Protein AF-A0A813IHU1-F1 (afdb_monomer_lite)

Foldseek 3Di:
DDWDDDDDPPAFIKAQWDFAPALTATQGFPDIHGQDDDPVVSVVVVQVSLLVSLLVLLLVLLVVCVVDCLQQDLLRVLVSLLPRRALLSNLLSLLASLLVLQQVLLVDPDLCSLVVSLVRLVNSLVSLVVVLVDDDDRSSNLSSQQSNLSSVVSSVLSVVCVVVSPRHCLDLSNLLAWGWHQDVVVSFIWIHHNPQIATQRSARNGSHHADRADPVLSVVLSQCSVCVSVVHDDDDDDDPPPCNQVSQCNSCSVSNFDEDEDDPDPPQDPVNVVVVVVVCVVVVGHYD

Secondary structure (DSSP, 8-state):
-EEEPPSSTTPPPEEEEEE-SSS--EEEEEEEEE--SSHHHHHHHHHHHHHHHHHHHHHHHHHHHHHSGGGT-HHHHHHHHHH-S-HHHHHHHHHHHHHHHHHHHTTSS-TTHHHHHHHHHHHHHHHHHHHHTS---HHHHHHHHHHHHHHHHHHHHHHHHHHTT---TTSHHHHTS-EEEEETTTTEEEEEETTEEEE-------SPPPP---HHHHHHHHHHHHHHHTT--------TTSSHHHHHHHHHHHTT--B------TT--HHHHHHHHHHHHHHT-B--

Sequence (288 aa):
YDLSFPDGPDKRPTATGMHACIGKEFVPFPQPLHLIGKVEMYLERCIEAFRDALRHFARQDLKDYAETECQNDGAARGQWLLNVKAAQGALLVQLITWVQLVENSFQDEDELSVEKAWKKQQDLLLELIRLTQTDLAKPARQKVMCAITLDAHNRDVQERLVKENVQHPDAFQWQSMLKSYWKEDQGDAQMQICDARIWYAYEYLGNGPRLVVTPLTDRIYVTATQALHLSMGCAPAGPAGTGKTESTKDLANALARACYVINAAPEMDYLTLGNIFKGLAASGSLAP

pLDDT: mean 92.76, std 6.42, range [48.94, 98.31]

Structure (mmCIF, N/CA/C/O backbone):
data_AF-A0A813IHU1-F1
#
_entry.id   AF-A0A813IHU1-F1
#
loop_
_atom_site.group_PDB
_atom_site.id
_atom_site.type_symbol
_atom_site.label_atom_id
_atom_site.label_alt_id
_atom_site.label_comp_id
_atom_site.label_asym_id
_atom_site.label_entity_id
_atom_site.label_seq_id
_atom_site.pdbx_PDB_ins_code
_atom_site.Cartn_x
_atom_site.Cartn_y
_atom_site.Cartn_z
_atom_site.occupancy
_atom_site.B_iso_or_equiv
_atom_site.auth_seq_id
_atom_site.auth_comp_id
_atom_site.auth_asym_id
_atom_site.auth_atom_id
_atom_site.pdbx_PDB_model_num
ATOM 1 N N . TYR A 1 1 ? 18.586 -5.741 -11.043 1.00 64.75 1 TYR A N 1
ATOM 2 C CA . TYR A 1 1 ? 18.712 -7.199 -10.880 1.00 64.75 1 TYR A CA 1
ATOM 3 C C . TYR A 1 1 ? 20.089 -7.486 -10.326 1.00 64.75 1 TYR A C 1
ATOM 5 O O . TYR A 1 1 ? 21.008 -6.758 -10.691 1.00 64.75 1 TYR A O 1
ATOM 13 N N . ASP A 1 2 ? 20.217 -8.481 -9.456 1.00 79.50 2 ASP A N 1
ATOM 14 C CA . ASP A 1 2 ? 21.513 -9.092 -9.150 1.00 79.50 2 ASP A CA 1
ATOM 15 C C . ASP A 1 2 ? 21.784 -10.201 -10.173 1.00 79.50 2 ASP A C 1
ATOM 17 O O . ASP A 1 2 ? 20.853 -10.912 -10.569 1.00 79.50 2 ASP A O 1
ATOM 21 N N . LEU A 1 3 ? 23.019 -10.288 -10.664 1.00 79.75 3 LEU A N 1
ATOM 22 C CA . LEU A 1 3 ? 23.396 -11.193 -11.749 1.00 79.75 3 LEU A CA 1
ATOM 23 C C . LEU A 1 3 ? 24.480 -12.154 -11.273 1.00 79.75 3 LEU A C 1
ATOM 25 O O . LEU A 1 3 ? 25.580 -11.742 -10.915 1.00 79.75 3 LEU A O 1
ATOM 29 N N . SER A 1 4 ? 24.189 -13.447 -11.362 1.00 77.38 4 SER A N 1
ATOM 30 C CA . SER A 1 4 ? 25.185 -14.502 -11.232 1.00 77.38 4 SER A CA 1
ATOM 31 C C . SER A 1 4 ? 25.747 -14.843 -12.611 1.00 77.38 4 SER A C 1
ATOM 33 O O . SER A 1 4 ? 24.998 -15.171 -13.540 1.00 77.38 4 SER A O 1
ATOM 35 N N . PHE A 1 5 ? 27.069 -14.747 -12.750 1.00 76.88 5 PHE A N 1
ATOM 36 C CA . PHE A 1 5 ? 27.785 -15.110 -13.967 1.00 76.88 5 PHE A CA 1
ATOM 37 C C . PHE A 1 5 ? 28.308 -16.543 -13.834 1.00 76.88 5 PHE A C 1
ATOM 39 O O . PHE A 1 5 ? 29.121 -16.807 -12.951 1.00 76.88 5 PHE A O 1
ATOM 46 N N . PRO A 1 6 ? 27.842 -17.485 -14.665 1.00 74.56 6 PRO A N 1
ATOM 47 C CA . PRO A 1 6 ? 28.394 -18.834 -14.680 1.00 74.56 6 PRO A CA 1
ATOM 48 C C . PRO A 1 6 ? 29.813 -18.857 -15.271 1.00 74.56 6 PRO A C 1
ATOM 50 O O . PRO A 1 6 ? 30.103 -18.138 -16.226 1.00 74.56 6 PRO A O 1
ATOM 53 N N . ASP A 1 7 ? 30.671 -19.747 -14.764 1.00 62.28 7 ASP A N 1
ATOM 54 C CA . ASP A 1 7 ? 32.032 -19.924 -15.282 1.00 62.28 7 ASP A CA 1
ATOM 55 C C . ASP A 1 7 ? 32.035 -20.527 -16.698 1.00 62.28 7 ASP A C 1
ATOM 57 O O . ASP A 1 7 ? 31.451 -21.594 -16.947 1.00 62.28 7 ASP A O 1
ATOM 61 N N . GLY A 1 8 ? 32.738 -19.867 -17.622 1.00 65.56 8 GLY A N 1
ATOM 62 C CA . GLY A 1 8 ? 33.038 -20.355 -18.971 1.00 65.56 8 GLY A CA 1
ATOM 63 C C . GLY A 1 8 ? 32.735 -19.341 -20.086 1.00 65.56 8 GLY A C 1
ATOM 64 O O . GLY A 1 8 ? 31.861 -18.489 -19.922 1.00 65.56 8 GLY A O 1
ATOM 65 N N . PRO A 1 9 ? 33.437 -19.424 -21.232 1.00 48.94 9 PRO A N 1
ATOM 66 C CA . PRO A 1 9 ? 33.139 -18.588 -22.393 1.00 48.94 9 PRO A CA 1
ATOM 67 C C . PRO A 1 9 ? 31.714 -18.869 -22.911 1.00 48.94 9 PRO A C 1
ATOM 69 O O . PRO A 1 9 ? 31.235 -20.000 -22.842 1.00 48.94 9 PRO A O 1
ATOM 72 N N . ASP A 1 10 ? 31.030 -17.826 -23.389 1.00 65.75 10 ASP A N 1
ATOM 73 C CA . ASP A 1 10 ? 29.683 -17.844 -23.995 1.00 65.75 10 ASP A CA 1
ATOM 74 C C . ASP A 1 10 ? 28.484 -18.196 -23.094 1.00 65.75 10 ASP A C 1
ATOM 76 O O . ASP A 1 10 ? 27.351 -18.307 -23.578 1.00 65.75 10 ASP A O 1
ATOM 80 N N . LYS A 1 11 ? 28.665 -18.305 -21.773 1.00 77.25 11 LYS A N 1
ATOM 81 C CA . LYS A 1 11 ? 27.531 -18.515 -20.865 1.00 77.25 11 LYS A CA 1
ATOM 82 C C . LYS A 1 11 ? 26.891 -17.194 -20.445 1.00 77.25 11 LYS A C 1
ATOM 84 O O . LYS A 1 11 ? 27.542 -16.278 -19.950 1.00 77.25 11 LYS A O 1
ATOM 89 N N . ARG A 1 12 ? 25.574 -17.103 -20.632 1.00 82.62 12 ARG A N 1
ATOM 90 C CA . ARG A 1 12 ? 24.795 -15.918 -20.260 1.00 82.62 12 ARG A CA 1
ATOM 91 C C . ARG A 1 12 ? 24.507 -15.870 -18.754 1.00 82.62 12 ARG A C 1
ATOM 93 O O . ARG A 1 12 ? 24.337 -16.926 -18.142 1.00 82.62 12 ARG A O 1
ATOM 100 N N . PRO A 1 13 ? 24.417 -14.665 -18.163 1.00 87.69 13 PRO A N 1
ATOM 101 C CA . PRO A 1 13 ? 24.127 -14.506 -16.744 1.00 87.69 13 PRO A CA 1
ATOM 102 C C . PRO A 1 13 ? 22.716 -14.975 -16.375 1.00 87.69 13 PRO A C 1
ATOM 104 O O . PRO A 1 13 ? 21.801 -15.026 -17.204 1.00 87.69 13 PRO A O 1
ATOM 107 N N . THR A 1 14 ? 22.550 -15.284 -15.093 1.00 90.00 14 THR A N 1
ATOM 108 C CA . THR A 1 14 ? 21.265 -15.620 -14.474 1.00 90.00 14 THR A CA 1
ATOM 109 C C . THR A 1 14 ? 20.913 -14.538 -13.463 1.00 90.00 14 THR A C 1
ATOM 111 O O . THR A 1 14 ? 21.743 -14.180 -12.630 1.00 90.00 14 THR A O 1
ATOM 114 N N . ALA A 1 15 ? 19.696 -14.008 -13.531 1.00 91.62 15 ALA A N 1
ATOM 115 C CA . ALA A 1 15 ? 19.196 -13.065 -12.544 1.00 91.62 15 ALA A CA 1
ATOM 116 C C . ALA A 1 15 ? 18.698 -13.818 -11.303 1.00 91.62 15 ALA A C 1
ATOM 118 O O . ALA A 1 1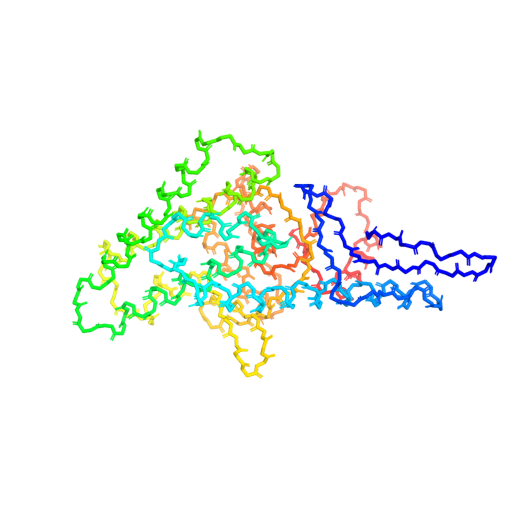5 ? 17.885 -14.735 -11.408 1.00 91.62 15 ALA A O 1
ATOM 119 N N . THR A 1 16 ? 19.196 -13.438 -10.130 1.00 93.38 16 THR A N 1
ATOM 120 C CA . THR A 1 16 ? 18.923 -14.102 -8.838 1.00 93.38 16 THR A CA 1
ATOM 121 C C . THR A 1 16 ? 17.978 -13.300 -7.950 1.00 93.38 16 THR A C 1
ATOM 123 O O . THR A 1 16 ? 17.475 -13.810 -6.951 1.00 93.38 16 THR A O 1
ATOM 126 N N . GLY A 1 17 ? 17.725 -12.044 -8.305 1.00 94.00 17 GLY A N 1
ATOM 127 C CA . GLY A 1 17 ? 16.864 -11.149 -7.553 1.00 94.00 17 GLY A CA 1
ATOM 128 C C . GLY A 1 17 ? 16.893 -9.727 -8.090 1.00 94.00 17 GLY A C 1
ATOM 129 O O . GLY A 1 17 ? 17.480 -9.425 -9.137 1.00 94.00 17 GLY A O 1
ATOM 130 N N . MET A 1 18 ? 16.275 -8.827 -7.339 1.00 93.56 18 MET A N 1
ATOM 131 C CA . MET A 1 18 ? 16.105 -7.426 -7.687 1.00 93.56 18 MET A CA 1
ATOM 132 C C . MET A 1 18 ? 16.587 -6.500 -6.586 1.00 93.56 18 MET A C 1
ATOM 134 O O . MET A 1 18 ? 16.379 -6.749 -5.405 1.00 93.56 18 MET A O 1
ATOM 138 N N . HIS A 1 19 ? 17.223 -5.408 -7.002 1.00 91.31 19 HIS A N 1
ATOM 139 C CA . HIS A 1 19 ? 17.644 -4.331 -6.120 1.00 91.31 19 HIS A CA 1
ATOM 140 C C . HIS A 1 19 ? 16.718 -3.145 -6.321 1.00 91.31 19 HIS A C 1
ATOM 142 O O . HIS A 1 19 ? 16.495 -2.726 -7.459 1.00 91.31 19 HIS A O 1
ATOM 148 N N . ALA A 1 20 ? 16.221 -2.589 -5.223 1.00 88.50 20 ALA A N 1
ATOM 149 C CA . ALA A 1 20 ? 15.495 -1.337 -5.271 1.00 88.50 20 ALA A CA 1
ATOM 150 C C . ALA A 1 20 ? 16.444 -0.171 -5.552 1.00 88.50 20 ALA A C 1
ATOM 152 O O . ALA A 1 20 ? 17.483 -0.025 -4.905 1.00 88.50 20 ALA A O 1
ATOM 153 N N . CYS A 1 21 ? 16.024 0.729 -6.439 1.00 84.31 21 CYS A N 1
ATOM 154 C CA . CYS A 1 21 ? 16.687 2.020 -6.627 1.00 84.31 21 CYS A CA 1
ATOM 155 C C . CYS A 1 21 ? 16.492 2.954 -5.418 1.00 84.31 21 CYS A C 1
ATOM 157 O O . CYS A 1 21 ? 17.267 3.887 -5.222 1.00 84.31 21 CYS A O 1
ATOM 159 N N . ILE A 1 22 ? 15.461 2.707 -4.602 1.00 85.44 22 ILE A N 1
ATOM 160 C CA . ILE A 1 22 ? 15.077 3.525 -3.450 1.00 85.44 22 ILE A CA 1
ATOM 161 C C . ILE A 1 22 ? 15.048 2.648 -2.193 1.00 85.44 22 ILE A C 1
ATOM 163 O O . ILE A 1 22 ? 14.523 1.539 -2.205 1.00 85.44 22 ILE A O 1
ATOM 167 N N . GLY A 1 23 ? 15.613 3.144 -1.089 1.00 81.38 23 GLY A N 1
ATOM 168 C CA . GLY A 1 23 ? 15.506 2.479 0.214 1.00 81.38 23 GLY A CA 1
ATOM 169 C C . GLY A 1 23 ? 16.471 1.323 0.474 1.00 81.38 23 GLY A C 1
ATOM 170 O O . GLY A 1 23 ? 16.382 0.723 1.539 1.00 81.38 23 GLY A O 1
ATOM 171 N N . LYS A 1 24 ? 17.403 1.043 -0.455 1.00 86.69 24 LYS A N 1
ATOM 172 C CA . LYS A 1 24 ? 18.417 -0.030 -0.376 1.00 86.69 24 LYS A CA 1
ATOM 173 C C . LYS A 1 24 ? 17.824 -1.355 0.115 1.00 86.69 24 LYS A C 1
ATOM 175 O O . LYS A 1 24 ? 18.040 -1.766 1.251 1.00 86.69 24 LYS A O 1
ATOM 180 N N . GLU A 1 25 ? 17.106 -2.020 -0.774 1.00 92.44 25 GLU A N 1
ATOM 181 C CA . GLU A 1 25 ? 16.482 -3.314 -0.518 1.00 92.44 25 GLU A CA 1
ATOM 182 C C . GLU A 1 25 ? 16.864 -4.301 -1.624 1.00 92.44 25 GLU A C 1
ATOM 184 O O . GLU A 1 25 ? 17.077 -3.905 -2.775 1.00 92.44 25 GLU A O 1
ATOM 189 N N . PHE A 1 26 ? 16.997 -5.573 -1.257 1.00 94.00 26 PHE A N 1
ATOM 190 C CA . PHE A 1 26 ? 17.197 -6.676 -2.185 1.00 94.00 26 PHE A CA 1
ATOM 191 C C . PHE A 1 26 ? 16.097 -7.710 -1.969 1.00 94.00 26 PHE A C 1
ATOM 193 O O . PHE A 1 26 ? 15.913 -8.184 -0.848 1.00 94.00 26 PHE A O 1
ATOM 200 N N . VAL A 1 27 ? 15.409 -8.078 -3.046 1.00 95.44 27 VAL A N 1
ATOM 201 C CA . VAL A 1 27 ? 14.385 -9.123 -3.044 1.00 95.44 27 VAL A CA 1
ATOM 202 C C . VAL A 1 27 ? 14.875 -10.265 -3.933 1.00 95.44 27 VAL A C 1
ATOM 204 O O . VAL A 1 27 ? 15.081 -10.045 -5.130 1.00 95.44 27 VAL A O 1
ATOM 207 N N . PRO A 1 28 ? 15.099 -11.472 -3.390 1.00 95.69 28 PRO A N 1
ATOM 208 C CA . PRO A 1 28 ? 15.524 -12.612 -4.194 1.00 95.69 28 PRO A CA 1
ATOM 209 C C . PRO A 1 28 ? 14.397 -13.065 -5.122 1.00 95.69 28 PRO A C 1
ATOM 211 O O . PRO A 1 28 ? 13.226 -12.836 -4.844 1.00 95.69 28 PRO A O 1
ATOM 214 N N . PHE A 1 29 ? 14.722 -13.749 -6.210 1.00 95.38 29 PHE A N 1
ATOM 215 C CA . PHE A 1 29 ? 13.710 -14.466 -6.976 1.00 95.38 29 PHE A CA 1
ATOM 216 C C . PHE A 1 29 ? 13.480 -15.854 -6.375 1.00 95.38 29 PHE A C 1
ATOM 218 O O . PHE A 1 29 ? 14.458 -16.523 -6.033 1.00 95.38 29 PHE A O 1
ATOM 225 N N . PRO A 1 30 ? 12.223 -16.331 -6.279 1.00 93.19 30 PRO A N 1
ATOM 226 C CA . PRO A 1 30 ? 11.941 -17.703 -5.855 1.00 93.19 30 PRO A CA 1
ATOM 227 C C . PRO A 1 30 ? 12.637 -18.745 -6.740 1.00 93.19 30 PRO A C 1
ATOM 229 O O . PRO A 1 30 ? 13.029 -19.807 -6.261 1.00 93.19 30 PRO A O 1
ATOM 232 N N . GLN A 1 31 ? 12.809 -18.428 -8.027 1.00 90.81 31 GLN A N 1
ATOM 233 C CA . GLN A 1 31 ? 13.579 -19.217 -8.982 1.00 90.81 31 GLN A CA 1
ATOM 234 C C . GLN A 1 31 ? 14.522 -18.303 -9.782 1.00 90.81 31 GLN A C 1
ATOM 236 O O . GLN A 1 31 ? 14.080 -17.253 -10.254 1.00 90.81 31 GLN A O 1
ATOM 241 N N . PRO A 1 32 ? 15.805 -18.672 -9.961 1.00 90.25 32 PRO A N 1
ATOM 242 C CA . PRO A 1 32 ? 16.725 -17.908 -10.797 1.00 90.25 32 PRO A CA 1
ATOM 243 C C . PRO A 1 32 ? 16.251 -17.833 -12.256 1.00 90.25 32 PRO A C 1
ATOM 245 O O . PRO A 1 32 ? 15.828 -18.834 -12.833 1.00 90.25 32 PRO A O 1
ATOM 248 N N . LEU A 1 33 ? 16.369 -16.658 -12.876 1.00 91.56 33 LEU A N 1
ATOM 249 C CA . LEU A 1 33 ? 15.929 -16.414 -14.248 1.00 91.56 33 LEU A CA 1
ATOM 250 C C . LEU A 1 33 ? 17.115 -16.386 -15.219 1.00 91.56 33 LEU A C 1
ATOM 252 O O . LEU A 1 33 ? 17.973 -15.506 -15.152 1.00 91.56 33 LEU A O 1
ATOM 256 N N . HIS A 1 34 ? 17.142 -17.307 -16.179 1.00 90.25 34 HIS A N 1
ATOM 257 C CA . HIS A 1 34 ? 18.178 -17.338 -17.213 1.00 90.25 34 HIS A CA 1
ATOM 258 C C . HIS A 1 34 ? 17.924 -16.312 -18.331 1.00 90.25 34 HIS A C 1
ATOM 260 O O . HIS A 1 34 ? 16.893 -16.344 -19.011 1.00 90.25 34 HIS A O 1
ATOM 266 N N . LEU A 1 35 ? 18.911 -15.450 -18.599 1.00 90.06 35 LEU A N 1
ATOM 267 C CA . LEU A 1 35 ? 18.801 -14.350 -19.567 1.00 90.06 35 LEU A CA 1
ATOM 268 C C . LEU A 1 35 ? 19.122 -14.794 -21.008 1.00 90.06 35 LEU A C 1
ATOM 270 O O . LEU A 1 35 ? 20.097 -14.372 -21.629 1.00 90.06 35 LEU A O 1
ATOM 274 N N . ILE A 1 36 ? 18.301 -15.693 -21.552 1.00 89.00 36 ILE A N 1
ATOM 275 C CA . ILE A 1 36 ? 18.514 -16.337 -22.864 1.00 89.00 36 ILE A CA 1
ATOM 276 C C . ILE A 1 36 ? 17.726 -15.621 -23.973 1.00 89.00 36 ILE A C 1
ATOM 278 O O . ILE A 1 36 ? 16.632 -15.134 -23.732 1.00 89.00 36 ILE A O 1
ATOM 282 N N . GLY A 1 37 ? 18.228 -15.600 -25.210 1.00 88.94 37 GLY A N 1
ATOM 283 C CA . GLY A 1 37 ? 17.477 -15.106 -26.373 1.00 88.94 37 GLY A CA 1
ATOM 284 C C . GLY A 1 37 ? 17.637 -13.607 -26.646 1.00 88.94 37 GLY A C 1
ATOM 285 O O . GLY A 1 37 ? 18.656 -13.006 -26.294 1.00 88.94 37 GLY A O 1
ATOM 286 N N . LYS A 1 38 ? 16.663 -13.014 -27.344 1.00 91.69 38 LYS A N 1
ATOM 287 C CA . LYS A 1 38 ? 16.669 -11.578 -27.667 1.00 91.69 38 LYS A CA 1
ATOM 288 C C . LYS A 1 38 ? 16.464 -10.727 -26.414 1.00 91.69 38 LYS A C 1
ATOM 290 O O . LYS A 1 38 ? 15.898 -11.205 -25.430 1.00 91.69 38 LYS A O 1
ATOM 295 N N . VAL A 1 39 ? 16.926 -9.481 -26.474 1.00 90.69 39 VAL A N 1
ATOM 296 C CA . VAL A 1 39 ? 16.932 -8.552 -25.337 1.00 90.69 39 VAL A CA 1
ATOM 297 C C . VAL A 1 39 ? 15.533 -8.330 -24.787 1.00 90.69 39 VAL A C 1
ATOM 299 O O . VAL A 1 39 ? 15.299 -8.484 -23.594 1.00 90.69 39 VAL A O 1
ATOM 302 N N . GLU A 1 40 ? 14.588 -8.073 -25.675 1.00 90.12 40 GLU A N 1
ATOM 303 C CA . GLU A 1 40 ? 13.193 -7.794 -25.363 1.00 90.12 40 GLU A CA 1
ATOM 304 C C . GLU A 1 40 ? 12.547 -8.971 -24.621 1.00 90.12 40 GLU A C 1
ATOM 306 O O . GLU A 1 40 ? 11.895 -8.777 -23.602 1.00 90.12 40 GLU A O 1
ATOM 311 N N . MET A 1 41 ? 12.833 -10.204 -25.054 1.00 91.50 41 MET A N 1
ATOM 312 C CA . MET A 1 41 ? 12.254 -11.414 -24.462 1.00 91.50 41 MET A CA 1
ATOM 313 C C . MET A 1 41 ? 12.774 -11.721 -23.058 1.00 91.50 41 MET A C 1
ATOM 315 O O . MET A 1 41 ? 12.050 -12.279 -22.235 1.00 91.50 41 MET A O 1
ATOM 319 N N . TYR A 1 42 ? 14.061 -11.482 -22.778 1.00 91.06 42 TYR A N 1
ATOM 320 C CA . TYR A 1 42 ? 14.551 -11.683 -21.412 1.00 91.06 42 TYR A CA 1
ATOM 321 C C . TYR A 1 42 ? 14.207 -10.501 -20.505 1.00 91.06 42 TYR A C 1
ATOM 323 O O . TYR A 1 42 ? 14.046 -10.717 -19.311 1.00 91.06 42 TYR A O 1
ATOM 331 N N . LEU A 1 43 ? 14.056 -9.282 -21.037 1.00 91.38 43 LEU A N 1
ATOM 332 C CA . LEU A 1 43 ? 13.590 -8.135 -20.255 1.00 91.38 43 LEU A CA 1
ATOM 333 C C . LEU A 1 43 ? 12.115 -8.270 -19.862 1.00 91.38 43 LEU A C 1
ATOM 335 O O . LEU A 1 43 ? 11.770 -7.954 -18.728 1.00 91.38 43 LEU A O 1
ATOM 339 N N . GLU A 1 44 ? 11.269 -8.794 -20.746 1.00 91.56 44 GLU A N 1
ATOM 340 C CA . GLU A 1 44 ? 9.871 -9.107 -20.430 1.00 91.56 44 GLU A CA 1
ATOM 341 C C . GLU A 1 44 ? 9.774 -10.156 -19.314 1.00 91.56 44 GLU A C 1
ATOM 343 O O . GLU A 1 44 ? 9.183 -9.891 -18.270 1.00 91.56 44 GLU A O 1
ATOM 348 N N . ARG A 1 45 ? 10.489 -11.281 -19.448 1.00 93.25 45 ARG A N 1
ATOM 349 C CA . ARG A 1 45 ? 10.558 -12.305 -18.388 1.00 93.25 45 ARG A CA 1
ATOM 350 C C . ARG A 1 45 ? 11.138 -11.784 -17.077 1.00 93.25 45 ARG A C 1
ATOM 352 O O . ARG A 1 45 ? 10.785 -12.264 -16.007 1.00 93.25 45 ARG A O 1
ATOM 359 N N . CYS A 1 46 ? 12.041 -10.812 -17.139 1.00 92.31 46 CYS A N 1
ATOM 360 C CA . CYS A 1 46 ? 12.558 -10.131 -15.959 1.00 92.31 46 CYS A CA 1
ATOM 361 C C . CYS A 1 46 ? 11.458 -9.343 -15.224 1.00 92.31 46 CYS A C 1
ATOM 363 O O . CYS A 1 46 ? 11.402 -9.390 -13.995 1.00 92.31 46 CYS A O 1
ATOM 365 N N . ILE A 1 47 ? 10.576 -8.656 -15.958 1.00 91.75 47 ILE A N 1
ATOM 366 C CA . ILE A 1 47 ? 9.423 -7.938 -15.393 1.00 91.75 47 ILE A CA 1
ATOM 367 C C . ILE A 1 47 ? 8.405 -8.927 -14.809 1.00 91.75 47 ILE A C 1
ATOM 369 O O . ILE A 1 47 ? 7.887 -8.697 -13.717 1.00 91.75 47 ILE A O 1
ATOM 373 N N . GLU A 1 48 ? 8.146 -10.042 -15.490 1.00 93.44 48 GLU A N 1
ATOM 374 C CA . GLU A 1 48 ? 7.296 -11.119 -14.963 1.00 93.44 48 GLU A CA 1
ATOM 375 C C . GLU A 1 48 ? 7.877 -11.694 -13.666 1.00 93.44 48 GLU A C 1
ATOM 377 O O . GLU A 1 48 ? 7.190 -11.732 -12.649 1.00 93.44 48 GLU A O 1
ATOM 382 N N . ALA A 1 49 ? 9.177 -12.007 -13.646 1.00 94.75 49 ALA A N 1
ATOM 383 C CA . ALA A 1 49 ? 9.861 -12.507 -12.455 1.00 94.75 49 ALA A CA 1
ATOM 384 C C . ALA A 1 49 ? 9.811 -11.522 -11.273 1.00 94.75 49 ALA A C 1
ATOM 386 O O . ALA A 1 49 ? 9.763 -11.955 -10.122 1.00 94.75 49 ALA A O 1
ATOM 387 N N . PHE A 1 50 ? 9.796 -10.206 -11.524 1.00 94.44 50 PHE A N 1
ATOM 388 C CA . PHE A 1 50 ? 9.580 -9.201 -10.474 1.00 94.44 50 PHE A CA 1
ATOM 389 C C . PHE A 1 50 ? 8.196 -9.346 -9.848 1.00 94.44 50 PHE A C 1
ATOM 391 O O . PHE A 1 50 ? 8.078 -9.451 -8.625 1.00 94.44 50 PHE A O 1
ATOM 398 N N . ARG A 1 51 ? 7.161 -9.357 -10.693 1.00 95.31 51 ARG A N 1
ATOM 399 C CA . ARG A 1 51 ? 5.765 -9.452 -10.257 1.00 95.31 51 ARG A CA 1
ATOM 400 C C . ARG A 1 51 ? 5.521 -10.765 -9.515 1.00 95.31 51 ARG A C 1
ATOM 402 O O . ARG A 1 51 ? 4.975 -10.749 -8.413 1.00 95.31 51 ARG A O 1
ATOM 409 N N . ASP A 1 52 ? 6.025 -11.870 -10.055 1.00 95.62 52 ASP A N 1
ATOM 410 C CA . ASP A 1 52 ? 5.914 -13.201 -9.460 1.00 95.62 52 ASP A CA 1
ATOM 411 C C . ASP A 1 52 ? 6.635 -13.297 -8.117 1.00 95.62 52 ASP A C 1
ATOM 413 O O . ASP A 1 52 ? 6.077 -13.830 -7.158 1.00 95.62 52 ASP A O 1
ATOM 417 N N . ALA A 1 53 ? 7.852 -12.752 -8.006 1.00 96.75 53 ALA A N 1
ATOM 418 C CA . ALA A 1 53 ? 8.585 -12.736 -6.745 1.00 96.75 53 ALA A CA 1
ATOM 419 C C . ALA A 1 53 ? 7.832 -11.944 -5.668 1.00 96.75 53 ALA A C 1
ATOM 421 O O . ALA A 1 53 ? 7.654 -12.440 -4.556 1.00 96.75 53 ALA A O 1
ATOM 422 N N . LEU A 1 54 ? 7.342 -10.742 -5.989 1.00 97.06 54 LEU A N 1
ATOM 423 C CA . LEU A 1 54 ? 6.586 -9.937 -5.027 1.00 97.06 54 LEU A CA 1
ATOM 424 C C . LEU A 1 54 ? 5.264 -10.595 -4.632 1.00 97.06 54 LEU A C 1
ATOM 426 O O . LEU A 1 54 ? 4.920 -10.587 -3.453 1.00 97.06 54 LEU A O 1
ATOM 430 N N . ARG A 1 55 ? 4.541 -11.201 -5.578 1.00 97.19 55 ARG A N 1
ATOM 431 C CA . ARG A 1 55 ? 3.302 -11.935 -5.293 1.00 97.19 55 ARG A CA 1
ATOM 432 C C . ARG A 1 55 ? 3.554 -13.183 -4.449 1.00 97.19 55 ARG A C 1
ATOM 434 O O . ARG A 1 55 ? 2.795 -13.461 -3.522 1.00 97.19 55 ARG A O 1
ATOM 441 N N . HIS A 1 56 ? 4.637 -13.906 -4.730 1.00 96.62 56 HIS A N 1
ATOM 442 C CA . HIS A 1 56 ? 5.074 -15.057 -3.946 1.00 96.62 56 HIS A CA 1
ATOM 443 C C . HIS A 1 56 ? 5.360 -14.673 -2.493 1.00 96.62 56 HIS A C 1
ATOM 445 O O . HIS A 1 56 ? 4.805 -15.293 -1.584 1.00 96.62 56 HIS A O 1
ATOM 451 N N . PHE A 1 57 ? 6.175 -13.636 -2.269 1.00 97.25 57 PHE A N 1
ATOM 452 C CA . PHE A 1 57 ? 6.468 -13.176 -0.912 1.00 97.25 57 PHE A CA 1
ATOM 453 C C . PHE A 1 57 ? 5.248 -12.565 -0.238 1.00 97.25 57 PHE A C 1
ATOM 455 O O . PHE A 1 57 ? 5.027 -12.875 0.918 1.00 97.25 57 PHE A O 1
ATOM 462 N N . ALA A 1 58 ? 4.386 -11.823 -0.939 1.00 97.12 58 ALA A N 1
ATOM 463 C CA . ALA A 1 58 ? 3.143 -11.318 -0.349 1.00 97.12 58 ALA A CA 1
ATOM 464 C C . ALA A 1 58 ? 2.251 -12.450 0.191 1.00 97.12 58 ALA A C 1
ATOM 466 O O . ALA A 1 58 ? 1.701 -12.335 1.284 1.00 97.12 58 ALA A O 1
ATOM 467 N N . ARG A 1 59 ? 2.148 -13.573 -0.535 1.00 97.06 59 ARG A N 1
ATOM 468 C CA . ARG A 1 59 ? 1.414 -14.759 -0.068 1.00 97.06 59 ARG A CA 1
ATOM 469 C C . ARG A 1 59 ? 2.063 -15.395 1.163 1.00 97.06 59 ARG A C 1
ATOM 471 O O . ARG A 1 59 ? 1.356 -15.813 2.076 1.00 97.06 59 ARG A O 1
ATOM 478 N N . GLN A 1 60 ? 3.392 -15.505 1.173 1.00 96.56 60 GLN A N 1
ATOM 479 C CA . GLN A 1 60 ? 4.134 -16.033 2.322 1.00 96.56 60 GLN A CA 1
ATOM 480 C C . GLN A 1 60 ? 4.002 -15.122 3.540 1.00 96.56 60 GLN A C 1
ATOM 482 O O . GLN A 1 60 ? 3.676 -15.608 4.614 1.00 96.56 60 GLN A O 1
ATOM 487 N N . ASP A 1 61 ? 4.190 -13.820 3.349 1.00 96.88 61 ASP A N 1
ATOM 488 C CA . ASP A 1 61 ? 4.107 -12.791 4.377 1.00 96.88 61 ASP A CA 1
ATOM 489 C C . ASP A 1 61 ? 2.699 -12.752 4.994 1.00 96.88 61 ASP A C 1
ATOM 491 O O . ASP A 1 61 ? 2.577 -12.642 6.209 1.00 96.88 61 ASP A O 1
ATOM 495 N N . LEU A 1 62 ? 1.634 -12.904 4.191 1.00 96.44 62 LEU A N 1
ATOM 496 C CA . LEU A 1 62 ? 0.254 -12.985 4.690 1.00 96.44 62 LEU A CA 1
ATOM 497 C C . LEU A 1 62 ? 0.027 -14.236 5.550 1.00 96.44 62 LEU A C 1
ATOM 499 O O . LEU A 1 62 ? -0.604 -14.155 6.604 1.00 96.44 62 LEU A O 1
ATOM 503 N N . LYS A 1 63 ? 0.553 -15.385 5.110 1.00 95.56 63 LYS A N 1
ATOM 504 C CA . LYS A 1 63 ? 0.478 -16.640 5.864 1.00 95.56 63 LYS A CA 1
ATOM 505 C C . LYS A 1 63 ? 1.245 -16.537 7.186 1.00 95.56 63 LYS A C 1
ATOM 507 O O . LYS A 1 63 ? 0.690 -16.857 8.228 1.00 95.56 63 LYS A O 1
ATOM 512 N N . ASP A 1 64 ? 2.479 -16.042 7.142 1.00 95.62 64 ASP A N 1
ATOM 513 C CA . ASP A 1 64 ? 3.330 -15.836 8.317 1.00 95.62 64 ASP A CA 1
ATOM 514 C C . ASP A 1 64 ? 2.678 -14.862 9.311 1.00 95.62 64 ASP A C 1
ATOM 516 O O . ASP A 1 64 ? 2.601 -15.142 10.503 1.00 95.62 64 ASP A O 1
ATOM 520 N N . TYR A 1 65 ? 2.088 -13.765 8.825 1.00 95.69 65 TYR A N 1
ATOM 521 C CA . TYR A 1 65 ? 1.356 -12.817 9.671 1.00 95.69 65 TYR A CA 1
ATOM 522 C C . TYR A 1 65 ? 0.144 -13.451 10.374 1.00 95.69 65 TYR A C 1
ATOM 524 O O . TYR A 1 65 ? -0.183 -13.069 11.496 1.00 95.69 65 TYR A O 1
ATOM 532 N N . ALA A 1 66 ? -0.541 -14.398 9.722 1.00 93.69 66 ALA A N 1
ATOM 533 C CA . ALA A 1 66 ? -1.703 -15.092 10.278 1.00 93.69 66 ALA A CA 1
ATOM 534 C C . ALA A 1 66 ? -1.334 -16.241 11.234 1.00 93.69 66 ALA A C 1
ATOM 536 O O . ALA A 1 66 ? -2.089 -16.524 12.161 1.00 93.69 66 ALA A O 1
ATOM 537 N N . GLU A 1 67 ? -0.200 -16.909 11.011 1.00 92.69 67 GLU A N 1
ATOM 538 C CA . GLU A 1 67 ? 0.286 -18.024 11.841 1.00 92.69 67 GLU A CA 1
ATOM 539 C C . GLU A 1 67 ? 1.085 -17.557 13.071 1.00 92.69 67 GLU A C 1
ATOM 541 O O . GLU A 1 67 ? 1.372 -18.354 13.965 1.00 92.69 67 GLU A O 1
ATOM 546 N N . THR A 1 68 ? 1.427 -16.271 13.138 1.00 91.81 68 THR A N 1
ATOM 547 C CA . THR A 1 68 ? 2.159 -15.648 14.248 1.00 91.81 68 THR A CA 1
ATOM 548 C C . THR A 1 68 ? 1.264 -14.715 15.069 1.00 91.81 68 THR A C 1
ATOM 550 O O . THR A 1 68 ? 0.125 -14.417 14.713 1.00 91.81 68 THR A O 1
ATOM 553 N N . GLU A 1 69 ? 1.781 -14.196 16.185 1.00 91.44 69 GLU A N 1
ATOM 554 C CA . GLU A 1 69 ? 1.039 -13.272 17.054 1.00 91.44 69 GLU A CA 1
ATOM 555 C C . GLU A 1 69 ? 0.964 -11.832 16.512 1.00 91.44 69 GLU A C 1
ATOM 557 O O . GLU A 1 69 ? 0.468 -10.949 17.204 1.00 91.44 69 GLU A O 1
ATOM 562 N N . CYS A 1 70 ? 1.379 -11.567 15.265 1.00 92.56 70 CYS A N 1
ATOM 563 C CA . CYS A 1 70 ? 1.450 -10.215 14.688 1.00 92.56 70 CYS A CA 1
ATOM 564 C C . CYS A 1 70 ? 0.129 -9.433 14.732 1.00 92.56 70 CYS A C 1
ATOM 566 O O . CYS A 1 70 ? 0.128 -8.203 14.782 1.00 92.56 70 CYS A O 1
ATOM 568 N N . GLN A 1 71 ? -1.008 -10.133 14.703 1.00 90.12 71 GLN A N 1
ATOM 569 C CA . GLN A 1 71 ? -2.326 -9.508 14.818 1.00 90.12 71 GLN A CA 1
ATOM 570 C C . GLN A 1 71 ? -2.610 -8.947 16.214 1.00 90.12 71 GLN A C 1
ATOM 572 O O . GLN A 1 71 ? -3.441 -8.051 16.329 1.00 90.12 71 GLN A O 1
ATOM 577 N N . ASN A 1 72 ? -1.991 -9.489 17.263 1.00 90.12 72 ASN A N 1
ATOM 578 C CA . ASN A 1 72 ? -2.335 -9.212 18.661 1.00 90.12 72 ASN A CA 1
ATOM 579 C C . ASN A 1 72 ? -1.166 -8.637 19.469 1.00 90.12 72 ASN A C 1
ATOM 581 O O . ASN A 1 72 ? -1.409 -7.958 20.461 1.00 90.12 72 ASN A O 1
ATOM 585 N N . ASP A 1 73 ? 0.070 -8.875 19.038 1.00 93.94 73 ASP A N 1
ATOM 586 C CA . ASP A 1 73 ? 1.287 -8.385 19.668 1.00 93.94 73 ASP A CA 1
ATOM 587 C C . ASP A 1 73 ? 2.074 -7.486 18.705 1.00 93.94 73 ASP A C 1
ATOM 589 O O . ASP A 1 73 ? 2.558 -7.904 17.646 1.00 93.94 73 ASP A O 1
ATOM 593 N N . GLY A 1 74 ? 2.223 -6.221 19.098 1.00 92.81 74 GLY A N 1
ATOM 594 C CA . GLY A 1 74 ? 2.982 -5.237 18.338 1.00 92.81 74 GLY A CA 1
ATOM 595 C C . GLY A 1 74 ? 4.486 -5.524 18.307 1.00 92.81 74 GLY A C 1
ATOM 596 O O . GLY A 1 74 ? 5.139 -5.163 17.325 1.00 92.81 74 GLY A O 1
ATOM 597 N N . ALA A 1 75 ? 5.039 -6.221 19.309 1.00 93.94 75 ALA A N 1
ATOM 598 C CA . ALA A 1 75 ? 6.443 -6.626 19.305 1.00 93.94 75 ALA A CA 1
ATOM 599 C C . ALA A 1 75 ? 6.694 -7.729 18.265 1.00 93.94 75 ALA A C 1
ATOM 601 O O . ALA A 1 75 ? 7.593 -7.586 17.427 1.00 93.94 75 ALA A O 1
ATOM 602 N N . ALA A 1 76 ? 5.858 -8.776 18.245 1.00 95.81 76 ALA A N 1
ATOM 603 C CA . ALA A 1 76 ? 5.868 -9.797 17.196 1.00 95.81 76 ALA A CA 1
ATOM 604 C C . ALA A 1 76 ? 5.717 -9.178 15.797 1.00 95.81 76 ALA A C 1
ATOM 606 O O . ALA A 1 76 ? 6.519 -9.464 14.906 1.00 95.81 76 ALA A O 1
ATOM 607 N N . ARG A 1 77 ? 4.764 -8.252 15.624 1.00 96.81 77 ARG A N 1
ATOM 608 C CA . ARG A 1 77 ? 4.549 -7.519 14.365 1.00 96.81 77 ARG A CA 1
ATOM 609 C C . ARG A 1 77 ? 5.769 -6.711 13.931 1.00 96.81 77 ARG A C 1
ATOM 611 O O . ARG A 1 77 ? 6.129 -6.711 12.754 1.00 96.81 77 ARG A O 1
ATOM 618 N N . GLY A 1 78 ? 6.416 -6.024 14.870 1.00 96.31 78 GLY A N 1
ATOM 619 C CA . GLY A 1 78 ? 7.645 -5.279 14.620 1.00 96.31 78 GLY A CA 1
ATOM 620 C C . GLY A 1 78 ? 8.781 -6.190 14.153 1.00 96.31 78 GLY A C 1
ATOM 621 O O . GLY A 1 78 ? 9.442 -5.894 13.158 1.00 96.31 78 GLY A O 1
ATOM 622 N N . GLN A 1 79 ? 8.968 -7.332 14.817 1.00 95.38 79 GLN A N 1
ATOM 623 C CA . GLN A 1 79 ? 9.987 -8.312 14.445 1.00 95.38 79 GLN A CA 1
ATOM 624 C C . GLN A 1 79 ? 9.702 -8.951 13.080 1.00 95.38 79 GLN A C 1
ATOM 626 O O . GLN A 1 79 ? 10.612 -9.082 12.260 1.00 95.38 79 GLN A O 1
ATOM 631 N N . TRP A 1 80 ? 8.446 -9.300 12.808 1.00 96.88 80 TRP A N 1
ATOM 632 C CA . TRP A 1 80 ? 7.995 -9.770 11.500 1.00 96.88 80 TRP A CA 1
ATOM 633 C C . TRP A 1 80 ? 8.334 -8.761 10.400 1.00 96.88 80 TRP A C 1
ATOM 635 O O . TRP A 1 80 ? 9.013 -9.106 9.431 1.00 96.88 80 TRP A O 1
ATOM 645 N N . LEU A 1 81 ? 7.981 -7.487 10.601 1.00 96.69 81 LEU A N 1
ATOM 646 C CA . LEU A 1 81 ? 8.249 -6.412 9.646 1.00 96.69 81 LEU A CA 1
ATOM 647 C C . LEU A 1 81 ? 9.744 -6.287 9.322 1.00 96.69 81 LEU A C 1
ATOM 649 O O . LEU A 1 81 ? 10.112 -5.997 8.185 1.00 96.69 81 LEU A O 1
ATOM 653 N N . LEU A 1 82 ? 10.637 -6.520 10.283 1.00 95.50 82 LEU A N 1
ATOM 654 C CA . LEU A 1 82 ? 12.078 -6.492 10.024 1.00 95.50 82 LEU A CA 1
ATOM 655 C C . LEU A 1 82 ? 12.545 -7.650 9.122 1.00 95.50 82 LEU A C 1
ATOM 657 O O . LEU A 1 82 ? 13.469 -7.448 8.329 1.00 95.50 82 LEU A O 1
ATOM 661 N N . ASN A 1 83 ? 11.878 -8.807 9.174 1.00 94.69 83 ASN A N 1
ATOM 662 C CA . ASN A 1 83 ? 12.285 -10.043 8.494 1.00 94.69 83 ASN A CA 1
ATOM 663 C C . ASN A 1 83 ? 11.689 -10.241 7.090 1.00 94.69 83 ASN A C 1
ATOM 665 O O . ASN A 1 83 ? 12.252 -11.008 6.300 1.00 94.69 83 ASN A O 1
ATOM 669 N N . VAL A 1 84 ? 10.606 -9.533 6.748 1.00 95.25 84 VAL A N 1
ATOM 670 C CA . VAL A 1 84 ? 10.009 -9.564 5.397 1.00 95.25 84 VAL A CA 1
ATOM 671 C C . VAL A 1 84 ? 11.028 -9.204 4.312 1.00 95.25 84 VAL A C 1
ATOM 673 O O . VAL A 1 84 ? 11.851 -8.289 4.473 1.00 95.25 84 VAL A O 1
ATOM 676 N N . LYS A 1 85 ? 10.950 -9.899 3.172 1.00 94.25 85 LYS A N 1
ATOM 677 C CA . LYS A 1 85 ? 11.890 -9.719 2.050 1.00 94.25 85 LYS A CA 1
ATOM 678 C C . LYS A 1 85 ? 11.686 -8.398 1.318 1.00 94.25 85 LYS A C 1
ATOM 680 O O . LYS A 1 85 ? 12.667 -7.764 0.946 1.00 94.25 85 LYS A O 1
ATOM 685 N N . ALA A 1 86 ? 10.431 -7.989 1.139 1.00 95.00 86 ALA A N 1
ATOM 686 C CA . ALA A 1 86 ? 10.061 -6.761 0.451 1.00 95.00 86 ALA A CA 1
ATOM 687 C C . ALA A 1 86 ? 9.216 -5.873 1.371 1.00 95.00 86 ALA A C 1
ATOM 689 O O . ALA A 1 86 ? 8.115 -6.252 1.768 1.00 95.00 86 ALA A O 1
ATOM 690 N N . ALA A 1 87 ? 9.686 -4.661 1.667 1.00 94.50 87 ALA A N 1
ATOM 691 C CA . ALA A 1 87 ? 8.947 -3.659 2.435 1.00 94.50 87 ALA A CA 1
ATOM 692 C C . ALA A 1 87 ? 7.565 -3.382 1.827 1.00 94.50 87 ALA A C 1
ATOM 694 O O . ALA A 1 87 ? 6.579 -3.241 2.544 1.00 94.50 87 ALA A O 1
ATOM 695 N N . GLN A 1 88 ? 7.490 -3.362 0.495 1.00 95.00 88 GLN A N 1
ATOM 696 C CA . GLN A 1 88 ? 6.244 -3.202 -0.250 1.00 95.00 88 GLN A CA 1
ATOM 697 C C . GLN A 1 88 ? 5.222 -4.313 0.056 1.00 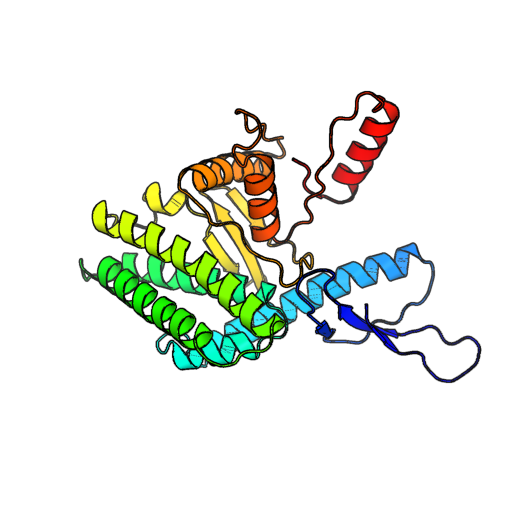95.00 88 GLN A C 1
ATOM 699 O O . GLN A 1 88 ? 4.038 -4.016 0.204 1.00 95.00 88 GLN A O 1
ATOM 704 N N . GLY A 1 89 ? 5.671 -5.567 0.192 1.00 95.75 89 GLY A N 1
ATOM 705 C CA . GLY A 1 89 ? 4.811 -6.696 0.563 1.00 95.75 89 GLY A CA 1
ATOM 706 C C . GLY A 1 89 ? 4.257 -6.549 1.979 1.00 95.75 89 GLY A C 1
ATOM 707 O O . GLY A 1 89 ? 3.062 -6.732 2.199 1.00 95.75 89 GLY A O 1
ATOM 708 N N . ALA A 1 90 ? 5.089 -6.092 2.915 1.00 95.69 90 ALA A N 1
ATOM 709 C CA . ALA A 1 90 ? 4.659 -5.853 4.287 1.00 95.69 90 ALA A CA 1
ATOM 710 C C . ALA A 1 90 ? 3.576 -4.770 4.396 1.00 95.69 90 ALA A C 1
ATOM 712 O O . ALA A 1 90 ? 2.598 -4.961 5.115 1.00 95.69 90 ALA A O 1
ATOM 713 N N . LEU A 1 91 ? 3.698 -3.671 3.638 1.00 96.94 91 LEU A N 1
ATOM 714 C CA . LEU A 1 91 ? 2.663 -2.629 3.579 1.00 96.94 91 LEU A CA 1
ATOM 715 C C . LEU A 1 91 ? 1.341 -3.162 3.006 1.00 96.94 91 LEU A C 1
ATOM 717 O O . LEU A 1 91 ? 0.270 -2.788 3.479 1.00 96.94 91 LEU A O 1
ATOM 721 N N . LEU A 1 92 ? 1.406 -4.046 2.004 1.00 97.88 92 LEU A N 1
ATOM 722 C CA . LEU A 1 92 ? 0.220 -4.695 1.446 1.00 97.88 92 LEU A CA 1
ATOM 723 C C . LEU A 1 92 ? -0.475 -5.581 2.493 1.00 97.88 92 LEU A C 1
ATOM 725 O O . LEU A 1 92 ? -1.680 -5.444 2.696 1.00 97.88 92 LEU A O 1
ATOM 729 N N . VAL A 1 93 ? 0.275 -6.445 3.185 1.00 97.62 93 VAL A N 1
ATOM 730 C CA . VAL A 1 93 ? -0.256 -7.323 4.247 1.00 97.62 93 VAL A CA 1
ATOM 731 C C . VAL A 1 93 ? -0.831 -6.509 5.407 1.00 97.62 93 VAL A C 1
ATOM 733 O O . VAL A 1 93 ? -1.906 -6.819 5.917 1.00 97.62 93 VAL A O 1
ATOM 736 N N . GLN A 1 94 ? -0.166 -5.422 5.788 1.00 96.44 94 GLN A N 1
ATOM 737 C CA . GLN A 1 94 ? -0.643 -4.494 6.807 1.00 96.44 94 GLN A CA 1
ATOM 738 C C . GLN A 1 94 ? -1.983 -3.851 6.423 1.00 96.44 94 GLN A C 1
ATOM 740 O O . GLN A 1 94 ? -2.878 -3.762 7.259 1.00 96.44 94 GLN A O 1
ATOM 745 N N . LEU A 1 95 ? -2.155 -3.456 5.158 1.00 97.38 95 LEU A N 1
ATOM 746 C CA . LEU A 1 95 ? -3.413 -2.884 4.683 1.00 97.38 95 LEU A CA 1
ATOM 747 C C . LEU A 1 95 ? -4.531 -3.939 4.611 1.00 97.38 95 LEU A C 1
ATOM 749 O O . LEU A 1 95 ? -5.654 -3.655 5.015 1.00 97.38 95 LEU A O 1
ATOM 753 N N . ILE A 1 96 ? -4.224 -5.166 4.172 1.00 98.31 96 ILE A N 1
ATOM 754 C CA . ILE A 1 96 ? -5.184 -6.288 4.150 1.00 98.31 96 ILE A CA 1
ATOM 755 C C . ILE A 1 96 ? -5.668 -6.620 5.565 1.00 98.31 96 ILE A C 1
ATOM 757 O O . ILE A 1 96 ? -6.868 -6.732 5.808 1.00 98.31 96 ILE A O 1
ATOM 761 N N . THR A 1 97 ? -4.742 -6.758 6.511 1.00 97.44 97 THR A N 1
ATOM 762 C CA . THR A 1 97 ? -5.069 -7.143 7.892 1.00 97.44 97 THR A CA 1
ATOM 763 C C . THR A 1 97 ? -5.780 -6.019 8.643 1.00 97.44 97 THR A C 1
ATOM 765 O O . THR A 1 97 ? -6.653 -6.293 9.463 1.00 97.44 97 THR A O 1
ATOM 768 N N . TRP A 1 98 ? -5.498 -4.755 8.312 1.00 97.69 98 TRP A N 1
ATOM 769 C CA . TRP A 1 98 ? -6.278 -3.615 8.790 1.00 97.69 98 TRP A CA 1
ATOM 770 C C . TRP A 1 98 ? -7.721 -3.629 8.268 1.00 97.69 98 TRP A C 1
ATOM 772 O O . TRP A 1 98 ? -8.645 -3.458 9.062 1.00 97.69 98 TRP A O 1
ATOM 782 N N . VAL A 1 99 ? -7.935 -3.879 6.969 1.00 98.25 99 VAL A N 1
ATOM 783 C CA . VAL A 1 99 ? -9.290 -4.016 6.403 1.00 98.25 99 VAL A CA 1
ATOM 784 C C . VAL A 1 99 ? -10.051 -5.133 7.112 1.00 98.25 99 VAL A C 1
ATOM 786 O O . VAL A 1 99 ? -11.178 -4.912 7.544 1.00 98.25 99 VAL A O 1
ATOM 789 N N . GLN A 1 100 ? -9.422 -6.295 7.306 1.00 97.25 100 GLN A N 1
ATOM 790 C CA . GLN A 1 100 ? -10.021 -7.413 8.041 1.00 97.25 100 GLN A CA 1
ATOM 791 C C . GLN A 1 100 ? -10.375 -7.030 9.482 1.00 97.25 100 GLN A C 1
ATOM 793 O O . GLN A 1 100 ? -11.470 -7.336 9.940 1.00 97.25 100 GLN A O 1
ATOM 798 N N . LEU A 1 101 ? -9.483 -6.331 10.193 1.00 97.19 101 LEU A N 1
ATOM 799 C CA . LEU A 1 101 ? -9.735 -5.864 11.557 1.00 97.19 101 LEU A CA 1
ATOM 800 C C . LEU A 1 101 ? -10.980 -4.966 11.633 1.00 97.19 101 LEU A C 1
ATOM 802 O O . LEU A 1 101 ? -11.807 -5.151 12.524 1.00 97.19 101 LEU A O 1
ATOM 806 N N . VAL A 1 102 ? -11.124 -4.014 10.705 1.00 98.00 102 VAL A N 1
ATOM 807 C CA . VAL A 1 102 ? -12.277 -3.099 10.673 1.00 98.00 102 VAL A CA 1
ATOM 808 C C . VAL A 1 102 ? -13.547 -3.830 10.251 1.00 98.00 102 VAL A C 1
ATOM 810 O O . VAL A 1 102 ? -14.564 -3.724 10.929 1.00 98.00 102 VAL A O 1
ATOM 813 N N . GLU A 1 103 ? -13.513 -4.598 9.165 1.00 97.88 103 GLU A N 1
ATOM 814 C CA . GLU A 1 103 ? -14.715 -5.254 8.643 1.00 97.88 103 GLU A CA 1
ATOM 815 C C . GLU A 1 103 ? -15.238 -6.349 9.572 1.00 97.88 103 GLU A C 1
ATOM 817 O O . GLU A 1 103 ? -16.452 -6.487 9.702 1.00 97.88 103 GLU A O 1
ATOM 822 N N . ASN A 1 104 ? -14.355 -7.058 10.282 1.00 97.06 104 ASN A N 1
ATOM 823 C CA . ASN A 1 104 ? -14.766 -7.991 11.328 1.00 97.06 104 ASN A CA 1
ATOM 824 C C . ASN A 1 104 ? -15.445 -7.264 12.495 1.00 97.06 104 ASN A C 1
ATOM 826 O O . ASN A 1 104 ? -16.381 -7.807 13.070 1.00 97.06 104 ASN A O 1
ATOM 830 N N . SER A 1 105 ? -15.023 -6.036 12.826 1.00 97.62 105 SER A N 1
ATOM 831 C CA . SER A 1 105 ? -15.690 -5.255 13.875 1.00 97.62 105 SER A CA 1
ATOM 832 C C . SER A 1 105 ? -17.121 -4.872 13.488 1.00 97.62 105 SER A C 1
ATOM 834 O O . SER A 1 105 ? -18.011 -4.970 14.317 1.00 97.62 105 SER A O 1
ATOM 836 N N . PHE A 1 106 ? -17.397 -4.580 12.212 1.00 97.25 106 PHE A N 1
ATOM 837 C CA . PHE A 1 106 ? -18.773 -4.339 11.753 1.00 97.25 106 PHE A CA 1
ATOM 838 C C . PHE A 1 106 ? -19.678 -5.583 11.776 1.00 97.25 106 PHE A C 1
ATOM 840 O O . PHE A 1 106 ? -20.890 -5.449 11.615 1.00 97.25 106 PHE A O 1
ATOM 847 N N . GLN A 1 107 ? -19.107 -6.786 11.889 1.00 95.69 107 GLN A N 1
ATOM 848 C CA . GLN A 1 107 ? -19.858 -8.044 11.969 1.00 95.69 107 GLN A CA 1
ATOM 849 C C . GLN A 1 107 ? -20.093 -8.504 13.412 1.00 95.69 107 GLN A C 1
ATOM 851 O O . GLN A 1 107 ? -20.847 -9.451 13.627 1.00 95.69 107 GLN A O 1
ATOM 856 N N . ASP A 1 108 ? -19.434 -7.871 14.381 1.00 93.44 108 ASP A N 1
ATOM 857 C CA . ASP A 1 108 ? -19.583 -8.179 15.798 1.00 93.44 108 ASP A CA 1
ATOM 858 C C . ASP A 1 108 ? -20.911 -7.607 16.328 1.00 93.44 108 ASP A C 1
ATOM 860 O O . ASP A 1 108 ? -21.356 -6.538 15.910 1.00 93.44 108 ASP A O 1
ATOM 864 N N . GLU A 1 109 ? -21.554 -8.324 17.250 1.00 90.44 109 GLU A N 1
ATOM 865 C CA . GLU A 1 109 ? -22.798 -7.883 17.893 1.00 90.44 109 GLU A CA 1
ATOM 866 C C . GLU A 1 109 ? -22.546 -6.809 18.968 1.00 90.44 109 GLU A C 1
ATOM 868 O O . GLU A 1 109 ? -23.476 -6.120 1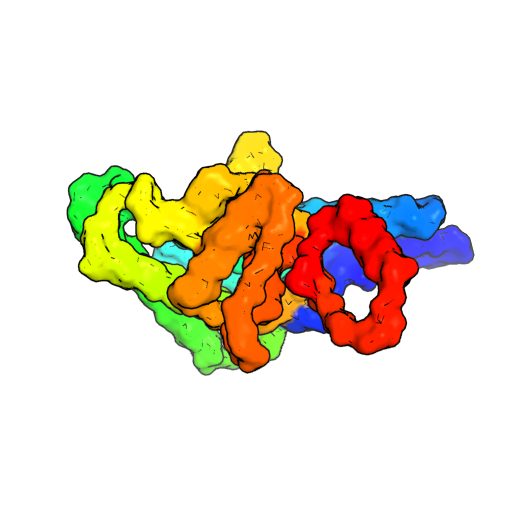9.388 1.00 90.44 109 GLU A O 1
ATOM 873 N N . ASP A 1 110 ? -21.300 -6.656 19.427 1.00 93.50 110 ASP A N 1
ATOM 874 C CA . ASP A 1 110 ? -20.902 -5.624 20.381 1.00 93.50 110 ASP A CA 1
ATOM 875 C C . ASP A 1 110 ? -20.847 -4.233 19.729 1.00 93.50 110 ASP A C 1
ATOM 877 O O . ASP A 1 110 ? -20.014 -3.971 18.864 1.00 93.50 110 ASP A O 1
ATOM 881 N N . GLU A 1 111 ? -21.665 -3.295 20.215 1.00 89.56 111 GLU A N 1
ATOM 882 C CA . GLU A 1 111 ? -21.691 -1.897 19.751 1.00 89.56 111 GLU A CA 1
ATOM 883 C C . GLU A 1 111 ? -20.341 -1.170 19.919 1.00 89.56 111 GLU A C 1
ATOM 885 O O . GLU A 1 111 ? -20.072 -0.175 19.239 1.00 89.56 111 GLU A O 1
ATOM 890 N N . LEU A 1 112 ? -19.472 -1.659 20.814 1.00 95.19 112 LEU A N 1
ATOM 891 C CA . LEU A 1 112 ? -18.135 -1.112 21.059 1.00 95.19 112 LEU A CA 1
ATOM 892 C C . LEU A 1 112 ? -17.037 -1.789 20.225 1.00 95.19 112 LEU A C 1
ATOM 894 O O . LEU A 1 112 ? -15.860 -1.452 20.380 1.00 95.19 112 LEU A O 1
ATOM 898 N N . SER A 1 113 ? -17.376 -2.738 19.353 1.00 97.25 113 SER A N 1
ATOM 899 C CA . SER A 1 113 ? -16.420 -3.502 18.542 1.00 97.25 113 SER A CA 1
ATOM 900 C C . SER A 1 113 ? -15.528 -2.610 17.671 1.00 97.25 113 SER A C 1
ATOM 902 O O . SER A 1 113 ? -14.307 -2.785 17.661 1.00 97.25 113 SER A O 1
ATOM 904 N N . VAL A 1 114 ? -16.102 -1.602 17.007 1.00 97.25 114 VAL A N 1
ATOM 905 C CA . VAL A 1 114 ? -15.371 -0.632 16.172 1.00 97.25 114 VAL A CA 1
ATOM 906 C C . VAL A 1 114 ? -14.397 0.194 17.024 1.00 97.25 114 VAL A C 1
ATOM 908 O O . VAL A 1 114 ? -13.250 0.418 16.633 1.00 97.25 114 VAL A O 1
ATOM 911 N N . GLU A 1 115 ? -14.804 0.593 18.234 1.00 97.81 115 GLU A N 1
ATOM 912 C CA . GLU A 1 115 ? -13.933 1.311 19.175 1.00 97.81 115 GLU A CA 1
ATOM 913 C C . GLU A 1 115 ? -12.806 0.412 19.709 1.00 97.81 115 GLU A C 1
ATOM 915 O O . GLU A 1 115 ? -11.661 0.851 19.850 1.00 97.81 115 GLU A O 1
ATOM 920 N N . LYS A 1 116 ? -13.093 -0.866 19.982 1.00 97.69 116 LYS A N 1
ATOM 921 C CA . LYS A 1 116 ? -12.085 -1.858 20.387 1.00 97.69 116 LYS A CA 1
ATOM 922 C C . LYS A 1 116 ? -11.066 -2.106 19.274 1.00 97.69 116 LYS A C 1
ATOM 924 O O . LYS A 1 116 ? -9.867 -2.134 19.553 1.00 97.69 116 LYS A O 1
ATOM 929 N N . ALA A 1 117 ? -11.517 -2.231 18.025 1.00 97.62 117 ALA A N 1
ATOM 930 C CA . ALA A 1 117 ? -10.647 -2.344 16.857 1.00 97.62 117 ALA A CA 1
ATOM 931 C C . ALA A 1 117 ? -9.746 -1.107 16.700 1.00 97.62 117 ALA A C 1
ATOM 933 O O . ALA A 1 117 ? -8.546 -1.247 16.455 1.00 97.62 117 ALA A O 1
ATOM 934 N N . TRP A 1 118 ? -10.292 0.089 16.939 1.00 98.00 118 TRP A N 1
ATOM 935 C CA . TRP A 1 118 ? -9.530 1.338 16.958 1.00 98.00 118 TRP A CA 1
ATOM 936 C C . TRP A 1 118 ? -8.450 1.384 18.039 1.00 98.00 118 TRP A C 1
ATOM 938 O O . TRP A 1 118 ? -7.297 1.704 17.741 1.00 98.00 118 TRP A O 1
ATOM 948 N N . LYS A 1 119 ? -8.776 1.006 19.280 1.00 97.56 119 LYS A N 1
ATOM 949 C CA . LYS A 1 119 ? -7.788 0.914 20.371 1.00 97.56 119 LYS A CA 1
ATOM 950 C C . LYS A 1 119 ? -6.680 -0.081 20.039 1.00 97.56 119 LYS A C 1
ATOM 952 O O . LYS A 1 119 ? -5.504 0.243 20.163 1.00 97.56 119 LYS A O 1
ATOM 957 N N . LYS A 1 120 ? -7.043 -1.246 19.499 1.00 96.69 120 LYS A N 1
ATOM 958 C CA . LYS A 1 120 ? -6.075 -2.251 19.050 1.00 96.69 120 LYS A CA 1
ATOM 959 C C . LYS A 1 120 ? -5.123 -1.704 17.979 1.00 96.69 120 LYS A C 1
ATOM 961 O O . LYS A 1 120 ? -3.917 -1.916 18.068 1.00 96.69 120 LYS A O 1
ATOM 966 N N . GLN A 1 121 ? -5.634 -0.964 16.994 1.00 96.81 121 GLN A N 1
ATOM 967 C CA . GLN A 1 121 ? -4.799 -0.313 15.979 1.00 96.81 121 GLN A CA 1
ATOM 968 C C . GLN A 1 121 ? -3.844 0.727 16.591 1.00 96.81 121 GLN A C 1
ATOM 970 O O . GLN A 1 121 ? -2.703 0.849 16.139 1.00 96.81 121 GLN A O 1
ATOM 975 N N . GLN A 1 122 ? -4.276 1.465 17.620 1.00 97.12 122 GLN A N 1
ATOM 976 C CA . GLN A 1 122 ? -3.405 2.396 18.345 1.00 97.12 122 GLN A CA 1
ATOM 977 C C . GLN A 1 122 ? -2.266 1.679 19.066 1.00 97.12 122 GLN A C 1
ATOM 979 O O . GLN A 1 122 ? -1.120 2.111 18.946 1.00 97.12 122 GLN A O 1
ATOM 984 N N . ASP A 1 123 ? -2.565 0.588 19.769 1.00 97.06 123 ASP A N 1
ATOM 985 C CA . ASP A 1 123 ? -1.564 -0.185 20.504 1.00 97.06 123 ASP A CA 1
ATOM 986 C C . ASP A 1 123 ? -0.501 -0.752 19.552 1.00 97.06 123 ASP A C 1
ATOM 988 O O . ASP A 1 123 ? 0.700 -0.568 19.766 1.00 97.06 123 ASP A O 1
ATOM 992 N N . LEU A 1 124 ? -0.931 -1.344 18.432 1.00 96.69 124 LEU A N 1
ATOM 993 C CA . LEU A 1 124 ? -0.026 -1.863 17.403 1.00 96.69 124 LEU A CA 1
ATOM 994 C C . LEU A 1 124 ? 0.857 -0.765 16.780 1.00 96.69 124 LEU A C 1
ATOM 996 O O . LEU A 1 124 ? 2.035 -1.003 16.500 1.00 96.69 124 LEU A O 1
ATOM 1000 N N . LEU A 1 125 ? 0.314 0.438 16.565 1.00 97.62 125 LEU A N 1
ATOM 1001 C CA . LEU A 1 125 ? 1.073 1.590 16.068 1.00 97.62 125 LEU A CA 1
ATOM 1002 C C . LEU A 1 125 ? 2.095 2.090 17.104 1.00 97.62 125 LEU A C 1
ATOM 1004 O O . LEU A 1 125 ? 3.230 2.414 16.744 1.00 97.62 125 LEU A O 1
ATOM 1008 N N . LEU A 1 126 ? 1.714 2.161 18.382 1.00 97.50 126 LEU A N 1
ATOM 1009 C CA . LEU A 1 126 ? 2.599 2.600 19.464 1.00 97.50 126 LEU A CA 1
ATOM 1010 C C . LEU A 1 126 ? 3.824 1.690 19.596 1.00 97.50 126 LEU A C 1
ATOM 1012 O O . LEU A 1 126 ? 4.928 2.199 19.798 1.00 97.50 126 LEU A O 1
ATOM 1016 N N . GLU A 1 127 ? 3.665 0.380 19.415 1.00 97.19 127 GLU A N 1
ATOM 1017 C CA . GLU A 1 127 ? 4.794 -0.557 19.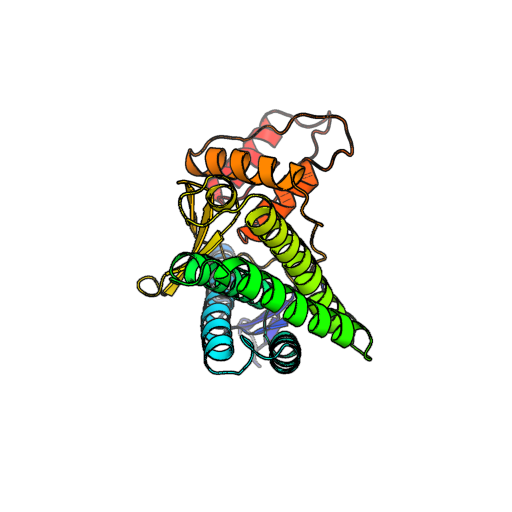411 1.00 97.19 127 GLU A CA 1
ATOM 1018 C C . GLU A 1 127 ? 5.748 -0.337 18.231 1.00 97.19 127 GLU A C 1
ATOM 1020 O O . GLU A 1 127 ? 6.966 -0.330 18.418 1.00 97.19 127 GLU A O 1
ATOM 1025 N N . LEU A 1 128 ? 5.241 -0.046 17.027 1.00 97.12 128 LEU A N 1
ATOM 1026 C CA . LEU A 1 128 ? 6.113 0.328 15.906 1.00 97.12 128 LEU A CA 1
ATOM 1027 C C . LEU A 1 128 ? 6.879 1.628 16.193 1.00 97.12 128 LEU A C 1
ATOM 1029 O O . LEU A 1 128 ? 8.065 1.732 15.874 1.00 97.12 128 LEU A O 1
ATOM 1033 N N . ILE A 1 129 ? 6.240 2.613 16.835 1.00 97.31 129 ILE A N 1
ATOM 1034 C CA . ILE A 1 129 ? 6.910 3.853 17.255 1.00 97.31 129 ILE A CA 1
ATOM 1035 C C . ILE A 1 129 ? 8.014 3.542 18.273 1.00 97.31 129 ILE A C 1
ATOM 1037 O O . ILE A 1 129 ? 9.136 4.026 18.107 1.00 97.31 129 ILE A O 1
ATOM 1041 N N . ARG A 1 130 ? 7.745 2.703 19.281 1.00 97.38 130 ARG A N 1
ATOM 1042 C CA . ARG A 1 130 ? 8.754 2.245 20.256 1.00 97.38 130 ARG A CA 1
ATOM 1043 C C . ARG A 1 130 ? 9.917 1.534 19.569 1.00 97.38 130 ARG A C 1
ATOM 1045 O O . ARG A 1 130 ? 11.068 1.833 19.876 1.00 97.38 130 ARG A O 1
ATOM 1052 N N . LEU A 1 131 ? 9.646 0.689 18.574 1.00 97.44 131 LEU A N 1
ATOM 1053 C CA . LEU A 1 131 ? 10.682 0.029 17.777 1.00 97.44 131 LEU A CA 1
ATOM 1054 C C . LEU A 1 131 ? 11.596 1.043 17.070 1.00 97.44 131 LEU A C 1
ATOM 1056 O O . LEU A 1 131 ? 12.802 0.839 16.992 1.00 97.44 131 LEU A O 1
ATOM 1060 N N . THR A 1 132 ? 11.083 2.188 16.608 1.00 95.81 132 THR A N 1
ATOM 1061 C CA . THR A 1 132 ? 11.962 3.226 16.034 1.00 95.81 132 THR A CA 1
ATOM 1062 C C . THR A 1 132 ? 12.869 3.910 17.057 1.00 95.81 132 THR A C 1
ATOM 1064 O O . THR A 1 132 ? 13.851 4.540 16.666 1.00 95.81 132 THR A O 1
ATOM 1067 N N . GLN A 1 133 ? 12.594 3.795 18.355 1.00 95.69 133 GLN A N 1
ATOM 1068 C CA . GLN A 1 133 ? 13.450 4.352 19.405 1.00 95.69 133 GLN A CA 1
ATOM 1069 C C . GLN A 1 133 ? 14.658 3.453 19.710 1.00 95.69 133 GLN A C 1
ATOM 1071 O O . GLN A 1 133 ? 15.593 3.899 20.373 1.00 95.69 133 GLN A O 1
ATOM 1076 N N . THR A 1 134 ? 14.679 2.217 19.200 1.00 96.38 134 THR A N 1
ATOM 1077 C CA . THR A 1 134 ? 15.838 1.325 19.304 1.00 96.38 134 THR A CA 1
ATOM 1078 C C . THR A 1 134 ? 16.872 1.624 18.216 1.00 96.38 134 THR A C 1
ATOM 1080 O O . THR A 1 134 ? 16.646 2.404 17.277 1.00 96.38 134 THR A O 1
ATOM 1083 N N . ASP A 1 135 ? 18.039 0.987 18.325 1.00 96.12 135 ASP A N 1
ATOM 1084 C CA . ASP A 1 135 ? 19.032 1.043 17.260 1.00 96.12 135 ASP A CA 1
ATOM 1085 C C . ASP A 1 135 ? 18.579 0.182 16.071 1.00 96.12 135 ASP A C 1
ATOM 1087 O O . ASP A 1 135 ? 18.295 -1.007 16.206 1.00 96.12 135 ASP A O 1
ATOM 1091 N N . LEU A 1 136 ? 18.466 0.812 14.904 1.00 96.56 136 LEU A N 1
ATOM 1092 C CA . LEU A 1 136 ? 17.997 0.205 13.661 1.00 96.56 136 LEU A CA 1
ATOM 1093 C C . LEU A 1 136 ? 18.845 0.742 12.518 1.00 96.56 136 LEU A C 1
ATOM 1095 O O . LEU A 1 136 ? 18.984 1.962 12.350 1.00 96.56 136 LEU A O 1
ATOM 1099 N N . ALA A 1 137 ? 19.321 -0.166 11.668 1.00 95.12 137 ALA A N 1
ATOM 1100 C CA . ALA A 1 137 ? 19.966 0.202 10.417 1.00 95.12 137 ALA A CA 1
ATOM 1101 C C . ALA A 1 137 ? 19.028 1.068 9.557 1.00 95.12 137 ALA A C 1
ATOM 1103 O O . ALA A 1 137 ? 17.812 0.872 9.548 1.00 95.12 137 ALA A O 1
ATOM 1104 N N . LYS A 1 138 ? 19.589 2.006 8.780 1.00 93.62 138 LYS A N 1
ATOM 1105 C CA . LYS A 1 138 ? 18.799 2.960 7.975 1.00 93.62 138 LYS A CA 1
ATOM 1106 C C . LYS A 1 138 ? 17.711 2.300 7.097 1.00 93.62 138 LYS A C 1
ATOM 1108 O O . LYS A 1 138 ? 16.594 2.809 7.126 1.00 93.62 138 LYS A O 1
ATOM 1113 N N . PRO A 1 139 ? 17.962 1.186 6.371 1.00 93.06 139 PRO A N 1
ATOM 1114 C CA . PRO A 1 139 ? 16.919 0.528 5.571 1.00 93.06 139 PRO A CA 1
ATOM 1115 C C . PRO A 1 139 ? 15.787 -0.068 6.421 1.00 93.06 139 PRO A C 1
ATOM 1117 O O . PRO A 1 139 ? 14.613 0.088 6.092 1.00 93.06 139 PRO A O 1
ATOM 1120 N N . ALA A 1 140 ? 16.130 -0.697 7.549 1.00 95.19 140 ALA A N 1
ATOM 1121 C CA . ALA A 1 140 ? 15.156 -1.237 8.495 1.00 95.19 140 ALA A CA 1
ATOM 1122 C C . ALA A 1 140 ? 14.303 -0.118 9.109 1.00 95.19 140 ALA A C 1
ATOM 1124 O O . ALA A 1 140 ? 13.079 -0.189 9.093 1.00 95.19 140 ALA A O 1
ATOM 1125 N N . ARG A 1 141 ? 14.942 0.971 9.551 1.00 96.19 141 ARG A N 1
ATOM 1126 C CA . ARG A 1 141 ? 14.257 2.165 10.060 1.00 96.19 141 ARG A CA 1
ATOM 1127 C C . ARG A 1 141 ? 13.301 2.755 9.024 1.00 96.19 141 ARG A C 1
ATOM 1129 O O . ARG A 1 141 ? 12.174 3.078 9.372 1.00 96.19 141 ARG A O 1
ATOM 1136 N N . GLN A 1 142 ? 13.715 2.855 7.759 1.00 95.81 142 GLN A N 1
ATOM 1137 C CA . GLN A 1 142 ? 12.850 3.326 6.672 1.00 95.81 142 GLN A CA 1
ATOM 1138 C C . GLN A 1 142 ? 11.611 2.435 6.507 1.00 95.81 142 GLN A C 1
ATOM 1140 O O . GLN A 1 142 ? 10.510 2.961 6.378 1.00 95.81 142 GLN A O 1
ATOM 1145 N N . LYS A 1 143 ? 11.778 1.107 6.581 1.00 95.44 143 LYS A N 1
ATOM 1146 C CA . LYS A 1 143 ? 10.671 0.143 6.492 1.00 95.44 143 LYS A CA 1
ATOM 1147 C C . LYS A 1 143 ? 9.646 0.363 7.615 1.00 95.44 143 LYS A C 1
ATOM 1149 O O . LYS A 1 143 ? 8.454 0.478 7.342 1.00 95.44 143 LYS A O 1
ATOM 1154 N N . VAL A 1 144 ? 10.119 0.504 8.857 1.00 97.12 144 VAL A N 1
ATOM 1155 C CA . VAL A 1 144 ? 9.260 0.783 10.023 1.00 97.12 144 VAL A CA 1
ATOM 1156 C C . VAL A 1 144 ? 8.574 2.147 9.897 1.00 97.12 144 VAL A C 1
ATOM 1158 O O . VAL A 1 144 ? 7.378 2.252 10.144 1.00 97.12 144 VAL A O 1
ATOM 1161 N N . MET A 1 145 ? 9.282 3.184 9.437 1.00 97.12 145 MET A N 1
ATOM 1162 C CA . MET A 1 145 ? 8.692 4.510 9.214 1.00 97.12 145 MET A CA 1
ATOM 1163 C C . MET A 1 145 ? 7.568 4.482 8.172 1.00 97.12 145 MET A C 1
ATOM 1165 O O . MET A 1 145 ? 6.535 5.108 8.385 1.00 97.12 145 MET A O 1
ATOM 1169 N N . CYS A 1 146 ? 7.728 3.733 7.076 1.00 96.44 146 CYS A N 1
ATOM 1170 C CA . CYS A 1 146 ? 6.672 3.559 6.077 1.00 96.44 146 CYS A CA 1
ATOM 1171 C C . CYS A 1 146 ? 5.421 2.894 6.668 1.00 96.44 146 CYS A C 1
ATOM 1173 O O . CYS A 1 146 ? 4.309 3.351 6.402 1.00 96.44 146 CYS A O 1
ATOM 1175 N N . ALA A 1 147 ? 5.607 1.856 7.490 1.00 97.25 147 ALA A N 1
ATOM 1176 C CA . ALA A 1 147 ? 4.518 1.178 8.189 1.00 97.25 147 ALA A CA 1
ATOM 1177 C C . ALA A 1 147 ? 3.810 2.108 9.189 1.00 97.25 147 ALA A C 1
ATOM 1179 O O . ALA A 1 147 ? 2.584 2.124 9.243 1.00 97.25 147 ALA A O 1
ATOM 1180 N N . ILE A 1 148 ? 4.561 2.939 9.922 1.00 98.00 148 ILE A N 1
ATOM 1181 C CA . ILE A 1 148 ? 4.013 3.961 10.831 1.00 98.00 148 ILE A CA 1
ATOM 1182 C C . ILE A 1 148 ? 3.180 4.992 10.068 1.00 98.00 148 ILE A C 1
ATOM 1184 O O . ILE A 1 148 ? 2.099 5.354 10.522 1.00 98.00 148 ILE A O 1
ATOM 1188 N N . THR A 1 149 ? 3.659 5.478 8.918 1.00 97.56 149 THR A N 1
ATOM 1189 C CA . THR A 1 149 ? 2.905 6.443 8.101 1.00 97.56 149 THR A CA 1
ATOM 1190 C C . THR A 1 149 ? 1.568 5.862 7.643 1.00 97.56 149 THR A C 1
ATOM 1192 O O . THR A 1 149 ? 0.553 6.551 7.731 1.00 97.56 149 THR A O 1
ATOM 1195 N N . LEU A 1 150 ? 1.557 4.598 7.205 1.00 97.00 150 LEU A N 1
ATOM 1196 C CA . LEU A 1 150 ? 0.332 3.892 6.824 1.00 97.00 150 LEU A CA 1
ATOM 1197 C C . LEU A 1 150 ? -0.607 3.699 8.028 1.00 97.00 150 LEU A C 1
ATOM 1199 O O . LEU A 1 150 ? -1.781 4.053 7.959 1.00 97.00 150 LEU A O 1
ATOM 1203 N N . ASP A 1 151 ? -0.089 3.205 9.154 1.00 97.50 151 ASP A N 1
ATOM 1204 C CA . ASP A 1 151 ? -0.894 2.947 10.352 1.00 97.50 151 ASP A CA 1
ATOM 1205 C C . ASP A 1 151 ? -1.457 4.215 10.998 1.00 97.50 151 ASP A C 1
ATOM 1207 O O . ASP A 1 151 ? -2.540 4.168 11.580 1.00 97.50 151 ASP A O 1
ATOM 1211 N N . ALA A 1 152 ? -0.743 5.340 10.912 1.00 98.06 152 ALA A N 1
ATOM 1212 C CA . ALA A 1 152 ? -1.233 6.625 11.396 1.00 98.06 152 ALA A CA 1
ATOM 1213 C C . ALA A 1 152 ? -2.483 7.060 10.621 1.00 98.06 152 ALA A C 1
ATOM 1215 O O . ALA A 1 152 ? -3.476 7.433 11.241 1.00 98.06 152 ALA A O 1
ATOM 1216 N N . HIS A 1 153 ? -2.463 6.934 9.290 1.00 97.62 153 HIS A N 1
ATOM 1217 C CA . HIS A 1 153 ? -3.640 7.184 8.460 1.00 97.62 153 HIS A CA 1
ATOM 1218 C C . HIS A 1 153 ? -4.783 6.213 8.802 1.00 97.62 153 HIS A C 1
ATOM 1220 O O . HIS A 1 153 ? -5.901 6.646 9.071 1.00 97.62 153 HIS A O 1
ATOM 1226 N N . ASN A 1 154 ? -4.490 4.914 8.892 1.00 97.44 154 ASN A N 1
ATOM 1227 C CA . ASN A 1 154 ? -5.460 3.876 9.254 1.00 97.44 154 ASN A CA 1
ATOM 1228 C C . ASN A 1 154 ? -6.138 4.129 10.615 1.00 97.44 154 ASN A C 1
ATOM 1230 O O . ASN A 1 154 ? -7.350 3.945 10.755 1.00 97.44 154 ASN A O 1
ATOM 1234 N N . ARG A 1 155 ? -5.369 4.579 11.618 1.00 97.69 155 ARG A N 1
ATOM 1235 C CA . ARG A 1 155 ? -5.879 4.999 12.932 1.00 97.69 155 ARG A CA 1
ATOM 1236 C C . ARG A 1 155 ? -6.807 6.205 12.805 1.00 97.69 155 ARG A C 1
ATOM 1238 O O . ARG A 1 155 ? -7.855 6.209 13.443 1.00 97.69 155 ARG A O 1
ATOM 1245 N N . ASP A 1 156 ? -6.431 7.217 12.027 1.00 97.94 156 ASP A N 1
ATOM 1246 C CA . ASP A 1 156 ? -7.226 8.443 11.865 1.00 97.94 156 ASP A CA 1
ATOM 1247 C C . ASP A 1 156 ? -8.550 8.167 11.138 1.00 97.94 156 ASP A C 1
ATOM 1249 O O . ASP A 1 156 ? -9.594 8.707 11.509 1.00 97.94 156 ASP A O 1
ATOM 1253 N N . VAL A 1 157 ? -8.538 7.260 10.155 1.00 97.81 157 VAL A N 1
ATOM 1254 C CA . VAL A 1 157 ? -9.753 6.759 9.500 1.00 97.81 157 VAL A CA 1
ATOM 1255 C C . VAL A 1 157 ? -10.661 6.063 10.511 1.00 97.81 157 VAL A C 1
ATOM 1257 O O . VAL A 1 157 ? -11.838 6.406 10.601 1.00 97.81 157 VAL A O 1
ATOM 1260 N N . GLN A 1 158 ? -10.133 5.126 11.304 1.00 97.62 158 GLN A N 1
ATOM 1261 C CA . GLN A 1 158 ? -10.921 4.434 12.329 1.00 97.62 158 GLN A CA 1
ATOM 1262 C C . GLN A 1 158 ? -11.434 5.386 13.418 1.00 97.62 158 GLN A C 1
ATOM 1264 O O . GLN A 1 158 ? -12.582 5.265 13.833 1.00 97.62 158 GLN A O 1
ATOM 1269 N N . GLU A 1 159 ? -10.640 6.376 13.836 1.00 97.94 159 GLU A N 1
ATOM 1270 C CA . GLU A 1 159 ? -11.088 7.402 14.782 1.00 97.94 159 GLU A CA 1
ATOM 1271 C C . GLU A 1 159 ? -12.312 8.154 14.237 1.00 97.94 159 GLU A C 1
ATOM 1273 O O . GLU A 1 159 ? -13.272 8.402 14.969 1.00 97.94 159 GLU A O 1
ATOM 1278 N N . ARG A 1 160 ? -12.308 8.487 12.938 1.00 97.25 160 ARG A N 1
ATOM 1279 C CA . ARG A 1 160 ? -13.466 9.093 12.271 1.00 97.25 160 ARG A CA 1
ATOM 1280 C C . ARG A 1 160 ? -14.676 8.157 12.279 1.00 97.25 160 ARG A C 1
ATOM 1282 O O . ARG A 1 160 ? -15.768 8.622 12.585 1.00 97.25 160 ARG A O 1
ATOM 1289 N N . LEU A 1 161 ? -14.493 6.866 11.983 1.00 97.88 161 LEU A N 1
ATOM 1290 C CA . LEU A 1 161 ? -15.583 5.879 12.021 1.00 97.88 161 LEU A CA 1
ATOM 1291 C C . LEU A 1 161 ? -16.228 5.806 13.413 1.00 97.88 161 LEU A C 1
ATOM 1293 O O . LEU A 1 161 ? -17.451 5.835 13.509 1.00 97.88 161 LEU A O 1
ATOM 1297 N N . VAL A 1 162 ? -15.418 5.798 14.477 1.00 97.94 162 VAL A N 1
ATOM 1298 C CA . VAL A 1 162 ? -15.897 5.818 15.870 1.00 97.94 162 VAL A CA 1
ATOM 1299 C C . VAL A 1 162 ? -16.654 7.116 16.172 1.00 97.94 162 VAL A C 1
ATOM 1301 O O . VAL A 1 162 ? -17.780 7.073 16.659 1.00 97.94 162 VAL A O 1
ATOM 1304 N N . LYS A 1 163 ? -16.075 8.282 15.849 1.00 97.69 163 LYS A N 1
ATOM 1305 C CA . LYS A 1 163 ? -16.697 9.598 16.104 1.00 97.69 163 LYS A CA 1
ATOM 1306 C C . LYS A 1 163 ? -18.026 9.782 15.372 1.00 97.69 163 LYS A C 1
ATOM 1308 O O . LYS A 1 163 ? -18.923 10.437 15.896 1.00 97.69 163 LYS A O 1
ATOM 1313 N N . GLU A 1 164 ? -18.141 9.233 14.168 1.00 97.38 164 GLU A N 1
ATOM 1314 C CA . GLU A 1 164 ? -19.351 9.298 13.343 1.00 97.38 164 GLU A CA 1
ATOM 1315 C C . GLU A 1 164 ? -20.314 8.123 13.589 1.00 97.38 164 GLU A C 1
ATOM 1317 O O . GLU A 1 164 ? -21.342 8.038 12.919 1.00 97.38 164 GLU A O 1
ATOM 1322 N N . ASN A 1 165 ? -20.012 7.242 14.552 1.00 96.50 165 ASN A N 1
ATOM 1323 C CA . ASN A 1 165 ? -20.789 6.046 14.883 1.00 96.50 165 ASN A CA 1
ATOM 1324 C C . ASN A 1 165 ? -21.122 5.182 13.650 1.00 96.50 165 ASN A C 1
ATOM 1326 O O . ASN A 1 165 ? -22.267 4.787 13.420 1.00 96.50 165 ASN A O 1
ATOM 1330 N N . VAL A 1 166 ? -20.115 4.925 12.814 1.00 97.31 166 VAL A N 1
ATOM 1331 C CA . VAL A 1 166 ? -20.250 4.061 11.640 1.00 97.31 166 VAL A CA 1
ATOM 1332 C C . VAL A 1 166 ? -20.190 2.606 12.087 1.00 97.31 166 VAL A C 1
ATOM 1334 O O . VAL A 1 166 ? -19.178 2.179 12.629 1.00 97.31 166 VAL A O 1
ATOM 1337 N N . GLN A 1 167 ? -21.258 1.852 11.821 1.00 93.31 167 GLN A N 1
ATOM 1338 C CA . GLN A 1 167 ? -21.426 0.469 12.295 1.00 93.31 167 GLN A CA 1
ATOM 1339 C C . GLN A 1 167 ? -21.586 -0.558 11.164 1.00 93.31 167 GLN A C 1
ATOM 1341 O O . GLN A 1 167 ? -21.775 -1.744 11.414 1.00 93.31 167 GLN A O 1
ATOM 1346 N N . HIS A 1 168 ? -21.536 -0.124 9.902 1.00 94.50 168 HIS A N 1
ATOM 1347 C CA . HIS A 1 168 ? -21.793 -0.998 8.758 1.00 94.50 168 HIS A CA 1
ATOM 1348 C C . HIS A 1 168 ? -20.754 -0.811 7.654 1.00 94.50 168 HIS A C 1
ATOM 1350 O O . HIS A 1 168 ? -20.373 0.329 7.362 1.00 94.50 168 HIS A O 1
ATOM 1356 N N . PRO A 1 169 ? -20.356 -1.899 6.966 1.00 95.69 169 PRO A N 1
ATOM 1357 C CA . PRO A 1 169 ? -19.374 -1.823 5.892 1.00 95.69 169 PRO A CA 1
ATOM 1358 C C . PRO A 1 169 ? -19.887 -1.013 4.696 1.00 95.69 169 PRO A C 1
ATOM 1360 O O . PRO A 1 169 ? -19.091 -0.408 3.988 1.00 95.69 169 PRO A O 1
ATOM 1363 N N . ASP A 1 170 ? -21.198 -0.933 4.467 1.00 95.94 170 ASP A N 1
ATOM 1364 C CA . ASP A 1 170 ? -21.770 -0.196 3.330 1.00 95.94 170 ASP A CA 1
ATOM 1365 C C . ASP A 1 170 ? -21.801 1.329 3.535 1.00 95.94 170 ASP A C 1
ATOM 1367 O O . ASP A 1 170 ? -22.147 2.079 2.620 1.00 95.94 170 ASP A O 1
ATOM 1371 N N . ALA A 1 171 ? -21.409 1.817 4.716 1.00 97.50 171 ALA A N 1
ATOM 1372 C CA . ALA A 1 171 ? -21.326 3.244 4.984 1.00 97.50 171 ALA A CA 1
ATOM 1373 C C . ALA A 1 171 ? -20.291 3.924 4.075 1.00 97.50 171 ALA A C 1
ATOM 1375 O O . ALA A 1 171 ? -19.156 3.462 3.924 1.00 97.50 171 ALA A O 1
ATOM 1376 N N . PHE A 1 172 ? -20.655 5.076 3.506 1.00 96.12 172 PHE A N 1
ATOM 1377 C CA . PHE A 1 172 ? -19.796 5.800 2.566 1.00 96.12 172 PHE A CA 1
ATOM 1378 C C . PHE A 1 172 ? -18.431 6.170 3.168 1.00 96.12 172 PHE A C 1
ATOM 1380 O O . PHE A 1 172 ? -17.412 6.128 2.479 1.00 96.12 172 PHE A O 1
ATOM 1387 N N . GLN A 1 173 ? -18.384 6.478 4.464 1.00 97.25 173 GLN A N 1
ATOM 1388 C CA . GLN A 1 173 ? -17.153 6.765 5.202 1.00 97.25 173 GLN A CA 1
ATOM 1389 C C . GLN A 1 173 ? -16.126 5.633 5.126 1.00 97.25 173 GLN A C 1
ATOM 1391 O O . GLN A 1 173 ? -14.929 5.921 5.132 1.00 97.25 173 GLN A O 1
ATOM 1396 N N . TRP A 1 174 ? -16.587 4.377 5.075 1.00 97.94 174 TRP A N 1
ATOM 1397 C CA . TRP A 1 174 ? -15.741 3.198 4.899 1.00 97.94 174 TRP A CA 1
ATOM 1398 C C . TRP A 1 174 ? -15.539 2.867 3.421 1.00 97.94 174 TRP A C 1
ATOM 1400 O O . TRP A 1 174 ? -14.418 2.621 2.983 1.00 97.94 174 TRP A O 1
ATOM 1410 N N . GLN A 1 175 ? -16.607 2.915 2.620 1.00 97.81 175 GLN A N 1
ATOM 1411 C CA . GLN A 1 175 ? -16.542 2.600 1.190 1.00 97.81 175 GLN A CA 1
ATOM 1412 C C . GLN A 1 175 ? -15.609 3.530 0.407 1.00 97.81 175 GLN A C 1
ATOM 1414 O O . GLN A 1 175 ? -14.971 3.084 -0.542 1.00 97.81 175 GLN A O 1
ATOM 1419 N N . SER A 1 176 ? -15.478 4.790 0.824 1.00 96.88 176 SER A N 1
ATOM 1420 C CA . SER A 1 176 ? -14.580 5.770 0.200 1.00 96.88 176 SER A CA 1
ATOM 1421 C C . SER A 1 176 ? -13.094 5.586 0.537 1.00 96.88 176 SER A C 1
ATOM 1423 O O . SER A 1 176 ? -12.266 6.312 -0.011 1.00 96.88 176 SER A O 1
ATOM 1425 N N . MET A 1 177 ? -12.734 4.640 1.408 1.00 97.75 177 MET A N 1
ATOM 1426 C CA . MET A 1 177 ? -11.341 4.345 1.758 1.00 97.75 177 MET A CA 1
ATOM 1427 C C . MET A 1 177 ? -10.726 3.326 0.795 1.00 97.75 177 MET A C 1
ATOM 1429 O O . MET A 1 177 ? -11.420 2.449 0.276 1.00 97.75 177 MET A O 1
ATOM 1433 N N . LEU A 1 178 ? -9.409 3.423 0.577 1.00 97.44 178 LEU A N 1
ATOM 1434 C CA . LEU A 1 178 ? -8.648 2.421 -0.170 1.00 97.44 178 LEU A CA 1
ATOM 1435 C C . LEU A 1 178 ? -8.497 1.150 0.659 1.00 97.44 178 LEU A C 1
ATOM 1437 O O . LEU A 1 178 ? -7.813 1.134 1.679 1.00 97.44 178 LEU A O 1
ATOM 1441 N N . LYS A 1 179 ? -9.123 0.078 0.182 1.00 97.75 179 LYS A N 1
ATOM 1442 C CA . LYS A 1 179 ? -9.158 -1.223 0.845 1.00 97.75 179 LYS A CA 1
ATOM 1443 C C . LYS A 1 179 ? -8.395 -2.246 0.017 1.00 97.75 179 LYS A C 1
ATOM 1445 O O . LYS A 1 179 ? -8.566 -2.316 -1.199 1.00 97.75 179 LYS A O 1
ATOM 1450 N N . SER A 1 180 ? -7.584 -3.057 0.683 1.00 97.75 180 SER A N 1
ATOM 1451 C CA . SER A 1 180 ? -6.87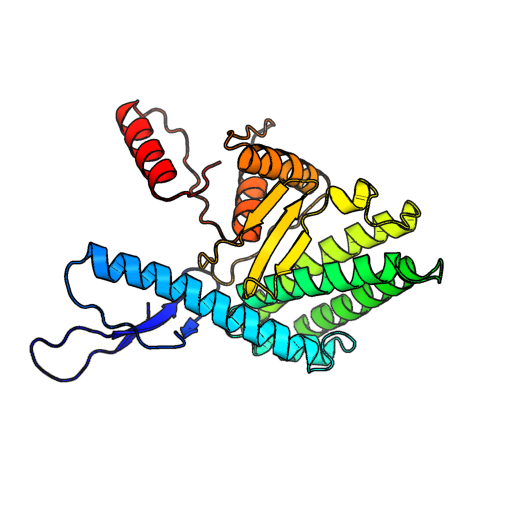3 -4.176 0.068 1.00 97.75 180 SER A CA 1
ATOM 1452 C C . SER A 1 180 ? -7.489 -5.490 0.503 1.00 97.75 180 SER A C 1
ATOM 1454 O O . SER A 1 180 ? -7.653 -5.736 1.693 1.00 97.75 180 SER A O 1
ATOM 1456 N N . TYR A 1 181 ? -7.751 -6.366 -0.458 1.00 98.25 181 TYR A N 1
ATOM 1457 C CA . TYR A 1 181 ? -8.250 -7.710 -0.205 1.00 98.25 181 TYR A CA 1
ATOM 1458 C C . TYR A 1 181 ? -7.327 -8.732 -0.844 1.00 98.25 181 TYR A C 1
ATOM 1460 O O . TYR A 1 181 ? -6.972 -8.597 -2.012 1.00 98.25 181 TYR A O 1
ATOM 1468 N N . TRP A 1 182 ? -7.005 -9.796 -0.116 1.00 98.06 182 TRP A N 1
ATOM 1469 C CA . TRP A 1 182 ? -6.447 -10.997 -0.723 1.00 98.06 182 TRP A CA 1
ATOM 1470 C C . TRP A 1 182 ? -7.586 -11.890 -1.228 1.00 98.06 182 TRP A C 1
ATOM 1472 O O . TRP A 1 182 ? -8.510 -12.213 -0.482 1.00 98.06 182 TRP A O 1
ATOM 1482 N N . LYS A 1 183 ? -7.561 -12.250 -2.511 1.00 97.69 183 LYS A N 1
ATOM 1483 C CA . LYS A 1 183 ? -8.534 -13.138 -3.156 1.00 97.69 183 LYS A CA 1
ATOM 1484 C C . LYS A 1 183 ? -7.941 -14.540 -3.216 1.00 97.69 183 LYS A C 1
ATOM 1486 O O . LYS A 1 183 ? -7.129 -14.820 -4.092 1.00 97.69 183 LYS A O 1
ATOM 1491 N N . GLU A 1 184 ? -8.312 -15.401 -2.269 1.00 94.94 184 GLU A N 1
ATOM 1492 C CA . GLU A 1 184 ? -7.734 -16.750 -2.126 1.00 94.94 184 GLU A CA 1
ATOM 1493 C C . GLU A 1 184 ? -7.924 -17.634 -3.364 1.00 94.94 184 GLU A C 1
ATOM 1495 O O . GLU A 1 184 ? -7.029 -18.396 -3.722 1.00 94.94 184 GLU A O 1
ATOM 1500 N N . ASP A 1 185 ? -9.061 -17.499 -4.049 1.00 95.69 185 ASP A N 1
ATOM 1501 C CA . ASP A 1 185 ? -9.387 -18.228 -5.278 1.00 95.69 185 ASP A CA 1
ATOM 1502 C C . ASP A 1 185 ? -8.439 -17.880 -6.432 1.00 95.69 185 ASP A C 1
ATOM 1504 O O . ASP A 1 185 ? -8.061 -18.752 -7.213 1.00 95.69 185 ASP A O 1
ATOM 1508 N N . GLN A 1 186 ? -8.019 -16.616 -6.509 1.00 95.81 186 GLN A N 1
ATOM 1509 C CA . GLN A 1 186 ? -7.037 -16.155 -7.485 1.00 95.81 186 GLN A CA 1
ATOM 1510 C C . GLN A 1 186 ? -5.604 -16.252 -6.954 1.00 95.81 186 GLN A C 1
ATOM 1512 O O . GLN A 1 186 ? -4.665 -16.259 -7.743 1.00 95.81 186 GLN A O 1
ATOM 1517 N N . GLY A 1 187 ? -5.410 -16.319 -5.634 1.00 95.75 187 GLY A N 1
ATOM 1518 C CA . GLY A 1 187 ? -4.116 -16.181 -4.968 1.00 95.75 187 GLY A CA 1
ATOM 1519 C C . GLY A 1 187 ? -3.462 -14.828 -5.249 1.00 95.75 187 GLY A C 1
ATOM 1520 O O . GLY A 1 187 ? -2.272 -14.797 -5.574 1.00 95.75 187 GLY A O 1
ATOM 1521 N N . ASP A 1 188 ? -4.245 -13.747 -5.249 1.00 97.12 188 ASP A N 1
ATOM 1522 C CA . ASP A 1 188 ? -3.838 -12.411 -5.707 1.00 97.12 188 ASP A CA 1
ATOM 1523 C C . ASP A 1 188 ? -4.472 -11.294 -4.854 1.00 97.12 188 ASP A C 1
ATOM 1525 O O . ASP A 1 188 ? -5.528 -11.492 -4.250 1.00 97.12 188 ASP A O 1
ATOM 1529 N N . ALA A 1 189 ? -3.855 -10.113 -4.806 1.00 98.00 189 ALA A N 1
ATOM 1530 C CA . ALA A 1 189 ? -4.370 -8.949 -4.097 1.00 98.00 189 ALA A CA 1
ATOM 1531 C C . ALA A 1 189 ? -5.172 -8.013 -5.014 1.00 98.00 189 ALA A C 1
ATOM 1533 O O . ALA A 1 189 ? -4.772 -7.669 -6.127 1.00 98.00 189 ALA A O 1
ATOM 1534 N N . GLN A 1 190 ? -6.300 -7.527 -4.506 1.00 97.81 190 GLN A N 1
ATOM 1535 C CA . GLN A 1 190 ? -7.177 -6.589 -5.191 1.00 97.81 190 GLN A CA 1
ATOM 1536 C C . GLN A 1 190 ? -7.421 -5.353 -4.327 1.00 97.81 190 GLN A C 1
ATOM 1538 O O . GLN A 1 190 ? -7.853 -5.455 -3.179 1.00 97.81 190 GLN A O 1
ATOM 1543 N N . MET A 1 191 ? -7.184 -4.191 -4.922 1.00 97.81 191 MET A N 1
ATOM 1544 C CA . MET A 1 191 ? -7.434 -2.874 -4.355 1.00 97.81 191 MET A CA 1
ATOM 1545 C C . MET A 1 191 ? -8.847 -2.424 -4.719 1.00 97.81 191 MET A C 1
ATOM 1547 O O . MET A 1 191 ? -9.277 -2.595 -5.865 1.00 97.81 191 MET A O 1
ATOM 1551 N N . GLN A 1 192 ? -9.578 -1.863 -3.759 1.00 97.81 192 GLN A N 1
ATOM 1552 C CA . GLN A 1 192 ? -10.953 -1.416 -3.954 1.00 97.81 192 GLN A CA 1
ATOM 1553 C C . GLN A 1 192 ? -11.213 -0.061 -3.294 1.00 97.81 192 GLN A C 1
ATOM 1555 O O . GLN A 1 192 ? -10.783 0.177 -2.166 1.00 97.81 192 GLN A O 1
ATOM 1560 N N . ILE A 1 193 ? -11.953 0.798 -3.996 1.00 97.69 193 ILE A N 1
ATOM 1561 C CA . ILE A 1 193 ? -12.581 2.011 -3.458 1.00 97.69 193 ILE A CA 1
ATOM 1562 C C . ILE A 1 193 ? -13.980 2.093 -4.056 1.00 97.69 193 ILE A C 1
ATOM 1564 O O . ILE A 1 193 ? -14.126 2.086 -5.278 1.00 97.69 193 ILE A O 1
ATOM 1568 N N . CYS A 1 194 ? -15.000 2.210 -3.210 1.00 96.38 194 CYS A N 1
ATOM 1569 C CA . CYS A 1 194 ? -16.400 2.101 -3.608 1.00 96.38 194 CYS A CA 1
ATOM 1570 C C . CYS A 1 194 ? -16.625 0.820 -4.443 1.00 96.38 194 CYS A C 1
ATOM 1572 O O . CYS A 1 194 ? -16.305 -0.282 -4.004 1.00 96.38 194 CYS A O 1
ATOM 1574 N N . ASP A 1 195 ? -17.154 0.954 -5.654 1.00 94.94 195 ASP A N 1
ATOM 1575 C CA . ASP A 1 195 ? -17.390 -0.118 -6.621 1.00 94.94 195 ASP A CA 1
ATOM 1576 C C . ASP A 1 195 ? -16.178 -0.441 -7.514 1.00 94.94 195 ASP A C 1
ATOM 1578 O O . ASP A 1 195 ? -16.140 -1.509 -8.132 1.00 94.94 195 ASP A O 1
ATOM 1582 N N . ALA A 1 196 ? -15.165 0.428 -7.559 1.00 97.19 196 ALA A N 1
ATOM 1583 C CA . ALA A 1 196 ? -13.978 0.217 -8.373 1.00 97.19 196 ALA A CA 1
ATOM 1584 C C . ALA A 1 196 ? -13.106 -0.903 -7.794 1.00 97.19 196 ALA A C 1
ATOM 1586 O O . ALA A 1 196 ? -12.742 -0.894 -6.617 1.00 97.19 196 ALA A O 1
ATOM 1587 N N . ARG A 1 197 ? -12.723 -1.856 -8.651 1.00 96.81 197 ARG A N 1
ATOM 1588 C CA . ARG A 1 197 ? -11.866 -3.000 -8.306 1.00 96.81 197 ARG A CA 1
ATOM 1589 C C . ARG A 1 197 ? -10.674 -3.058 -9.247 1.00 96.81 197 ARG A C 1
ATOM 1591 O O . ARG A 1 197 ? -10.850 -3.122 -10.462 1.00 96.81 197 ARG A O 1
ATOM 1598 N N . ILE A 1 198 ? -9.467 -3.054 -8.690 1.00 96.00 198 ILE A N 1
ATOM 1599 C CA . ILE A 1 198 ? -8.213 -3.006 -9.446 1.00 96.00 198 ILE A CA 1
ATOM 1600 C C . ILE A 1 198 ? -7.247 -4.035 -8.865 1.00 96.00 198 ILE A C 1
ATOM 1602 O O . ILE A 1 198 ? -6.979 -4.032 -7.668 1.00 96.00 198 ILE A O 1
ATOM 1606 N N . TRP A 1 199 ? -6.702 -4.916 -9.700 1.00 96.94 199 TRP A N 1
ATOM 1607 C CA . TRP A 1 199 ? -5.652 -5.844 -9.271 1.00 96.94 199 TRP A CA 1
ATOM 1608 C C . TRP A 1 199 ? -4.375 -5.090 -8.897 1.00 96.94 199 TRP A C 1
ATOM 1610 O O . TRP A 1 199 ? -3.971 -4.153 -9.597 1.00 96.94 199 TRP A O 1
ATOM 1620 N N . TYR A 1 200 ? -3.748 -5.501 -7.797 1.00 97.62 200 TYR A N 1
ATOM 1621 C CA . TYR A 1 200 ? -2.450 -4.985 -7.382 1.00 97.62 200 TYR A CA 1
ATOM 1622 C C . TYR A 1 200 ? -1.410 -5.363 -8.441 1.00 97.62 200 TYR A C 1
ATOM 1624 O O . TYR A 1 200 ? -1.302 -6.522 -8.821 1.00 97.62 200 TYR A O 1
ATOM 1632 N N . ALA A 1 201 ? -0.672 -4.393 -8.980 1.00 96.62 201 ALA A N 1
ATOM 1633 C CA . ALA A 1 201 ? 0.120 -4.639 -10.190 1.00 96.62 201 ALA A CA 1
ATOM 1634 C C . ALA A 1 201 ? 1.513 -5.241 -9.929 1.00 96.62 201 ALA A C 1
ATOM 1636 O O . ALA A 1 201 ? 2.189 -5.639 -10.879 1.00 96.62 201 ALA A O 1
ATOM 1637 N N . TYR A 1 202 ? 1.934 -5.324 -8.661 1.00 96.25 202 TYR A N 1
ATOM 1638 C CA . TYR A 1 202 ? 3.231 -5.869 -8.237 1.00 96.25 202 TYR A CA 1
ATOM 1639 C C . TYR A 1 202 ? 4.434 -5.291 -8.995 1.00 96.25 202 TYR A C 1
ATOM 1641 O O . TYR A 1 202 ? 5.432 -5.976 -9.210 1.00 96.25 202 TYR A O 1
ATOM 1649 N N . GLU A 1 203 ? 4.385 -4.026 -9.407 1.00 94.19 203 GLU A N 1
ATOM 1650 C CA . GLU A 1 203 ? 5.594 -3.359 -9.877 1.00 94.19 203 GLU A CA 1
ATOM 1651 C C . GLU A 1 203 ? 6.442 -2.985 -8.668 1.00 94.19 203 GLU A C 1
ATOM 1653 O O . GLU A 1 203 ? 5.927 -2.502 -7.656 1.00 94.19 203 GLU A O 1
ATOM 1658 N N . TYR A 1 204 ? 7.740 -3.274 -8.743 1.00 92.69 204 TYR A N 1
ATOM 1659 C CA . TYR A 1 204 ? 8.621 -3.096 -7.600 1.00 92.69 204 TYR A CA 1
ATOM 1660 C C . TYR A 1 204 ? 9.029 -1.633 -7.441 1.00 92.69 204 TYR A C 1
ATOM 1662 O O . TYR A 1 204 ? 9.751 -1.077 -8.269 1.00 92.69 204 TYR A O 1
ATOM 1670 N N . LEU A 1 205 ? 8.585 -1.020 -6.346 1.00 91.62 205 LEU A N 1
ATOM 1671 C CA . LEU A 1 205 ? 8.800 0.399 -6.050 1.00 91.62 205 LEU A CA 1
ATOM 1672 C C . LEU A 1 205 ? 9.948 0.630 -5.055 1.00 91.62 205 LEU A C 1
ATOM 1674 O O . LEU A 1 205 ? 10.432 1.755 -4.901 1.00 91.62 205 LEU A O 1
ATOM 1678 N N . GLY A 1 206 ? 10.403 -0.436 -4.393 1.00 92.19 206 GLY A N 1
ATOM 1679 C CA . GLY A 1 206 ? 11.413 -0.380 -3.343 1.00 92.19 206 GLY A CA 1
ATOM 1680 C C . GLY A 1 206 ? 10.893 0.147 -2.005 1.00 92.19 206 GLY A C 1
ATOM 1681 O O . GLY A 1 206 ? 9.693 0.297 -1.784 1.00 92.19 206 GLY A O 1
ATOM 1682 N N . ASN A 1 207 ? 11.824 0.454 -1.101 1.00 91.94 207 ASN A N 1
ATOM 1683 C CA . ASN A 1 207 ? 11.529 0.914 0.259 1.00 91.94 207 ASN A CA 1
ATOM 1684 C C . ASN A 1 207 ? 11.667 2.444 0.373 1.00 91.94 207 ASN A C 1
ATOM 1686 O O . ASN A 1 207 ? 12.533 2.973 1.073 1.00 91.94 207 ASN A O 1
ATOM 1690 N N . GLY A 1 208 ? 10.863 3.167 -0.408 1.00 90.88 208 GLY A N 1
ATOM 1691 C CA . GLY A 1 208 ? 10.839 4.632 -0.409 1.00 90.88 208 GLY A CA 1
ATOM 1692 C C . GLY A 1 208 ? 9.939 5.237 0.670 1.00 90.88 208 GLY A C 1
ATOM 1693 O O . GLY A 1 208 ? 9.022 4.565 1.137 1.00 90.88 208 GLY A O 1
ATOM 1694 N N . PRO A 1 209 ? 10.164 6.509 1.053 1.00 90.69 209 PRO A N 1
ATOM 1695 C CA . PRO A 1 209 ? 9.283 7.214 1.979 1.00 90.69 209 PRO A CA 1
ATOM 1696 C C . PRO A 1 209 ? 7.854 7.297 1.430 1.00 90.69 209 PRO A C 1
ATOM 1698 O O . PRO A 1 209 ? 7.648 7.471 0.227 1.00 90.69 209 PRO A O 1
ATOM 1701 N N . ARG A 1 210 ? 6.874 7.185 2.330 1.00 92.44 210 ARG A N 1
ATOM 1702 C CA . ARG A 1 210 ? 5.443 7.296 2.022 1.00 92.44 210 ARG A CA 1
ATOM 1703 C C . ARG A 1 210 ? 4.951 8.724 2.236 1.00 92.44 210 ARG A C 1
ATOM 1705 O O . ARG A 1 210 ? 5.451 9.430 3.113 1.00 92.44 210 ARG A O 1
ATOM 1712 N N . LEU A 1 211 ? 3.973 9.139 1.433 1.00 93.75 211 LEU A N 1
ATOM 1713 C CA . LEU A 1 211 ? 3.259 10.390 1.660 1.00 93.75 211 LEU A CA 1
ATOM 1714 C C . LEU A 1 211 ? 2.368 10.238 2.900 1.00 93.75 211 LEU A C 1
ATOM 1716 O O . LEU A 1 211 ? 1.781 9.180 3.122 1.00 93.75 211 LEU A O 1
ATOM 1720 N N . VAL A 1 212 ? 2.251 11.297 3.698 1.00 94.56 212 VAL A N 1
ATOM 1721 C CA . VAL A 1 212 ? 1.240 11.352 4.758 1.00 94.56 212 VAL A CA 1
ATOM 1722 C C . VAL A 1 212 ? -0.112 11.621 4.103 1.00 94.56 212 VAL A C 1
ATOM 1724 O O . VAL A 1 212 ? -0.326 12.695 3.538 1.00 94.56 212 VAL A O 1
ATOM 1727 N N . VAL A 1 213 ? -1.006 10.637 4.160 1.00 93.44 213 VAL A N 1
ATOM 1728 C CA . VAL A 1 213 ? -2.338 10.718 3.553 1.00 93.44 213 VAL A CA 1
ATOM 1729 C C . VAL A 1 213 ? -3.258 11.555 4.438 1.00 93.44 213 VAL A C 1
ATOM 1731 O O . VAL A 1 213 ? -3.370 11.331 5.642 1.00 93.44 213 VAL A O 1
ATOM 1734 N N . THR A 1 214 ? -3.917 12.540 3.830 1.00 92.12 214 THR A N 1
ATOM 1735 C CA . THR A 1 214 ? -4.877 13.435 4.492 1.00 92.12 214 THR A CA 1
ATOM 1736 C C . THR A 1 214 ? -6.284 13.223 3.929 1.00 92.12 214 THR A C 1
ATOM 1738 O O . THR A 1 214 ? -6.414 12.703 2.820 1.00 92.12 214 THR A O 1
ATOM 1741 N N . PRO A 1 215 ? -7.348 13.731 4.582 1.00 90.88 215 PRO A N 1
ATOM 1742 C CA . PRO A 1 215 ? -8.701 13.665 4.023 1.00 90.88 215 PRO A CA 1
ATOM 1743 C C . PRO A 1 215 ? -8.845 14.291 2.625 1.00 90.88 215 PRO A C 1
ATOM 1745 O O . PRO A 1 215 ? -9.751 13.935 1.874 1.00 90.88 215 PRO A O 1
ATOM 1748 N N . LEU A 1 216 ? -7.976 15.242 2.253 1.00 89.38 216 LEU A N 1
ATOM 1749 C CA . LEU A 1 216 ? -7.954 15.796 0.898 1.00 89.38 216 LEU A CA 1
ATOM 1750 C C . LEU A 1 216 ? -7.355 14.801 -0.107 1.00 89.38 216 LEU A C 1
ATOM 1752 O O . LEU A 1 216 ? -7.873 14.663 -1.214 1.00 89.38 216 LEU A O 1
ATOM 1756 N N . THR A 1 217 ? -6.301 14.089 0.292 1.00 92.25 217 THR A N 1
ATOM 1757 C CA . THR A 1 217 ? -5.678 13.016 -0.492 1.00 92.25 217 THR A CA 1
ATOM 1758 C C . THR A 1 217 ? -6.664 11.871 -0.734 1.00 92.25 217 THR A C 1
ATOM 1760 O O . THR A 1 217 ? -6.793 11.431 -1.873 1.00 92.25 217 THR A O 1
ATOM 1763 N N . ASP A 1 218 ? -7.447 11.473 0.276 1.00 94.50 218 ASP A N 1
ATOM 1764 C CA . ASP A 1 218 ? -8.481 10.431 0.136 1.00 94.50 218 ASP A CA 1
ATOM 1765 C C . ASP A 1 218 ? -9.529 10.780 -0.929 1.00 94.50 218 ASP A C 1
ATOM 1767 O O . ASP A 1 218 ? -9.950 9.940 -1.722 1.00 94.50 218 ASP A O 1
ATOM 1771 N N . ARG A 1 219 ? -9.935 12.051 -1.015 1.00 92.62 219 ARG A N 1
ATOM 1772 C CA . ARG A 1 219 ? -10.881 12.495 -2.056 1.00 92.62 219 ARG A CA 1
ATOM 1773 C C . ARG A 1 219 ? -10.294 12.367 -3.461 1.00 92.62 219 ARG A C 1
ATOM 1775 O O . ARG A 1 219 ? -11.014 12.028 -4.406 1.00 92.62 219 ARG A O 1
ATOM 1782 N N . ILE A 1 220 ? -8.992 12.629 -3.604 1.00 93.56 220 ILE A N 1
ATOM 1783 C CA . ILE A 1 220 ? -8.274 12.412 -4.865 1.00 93.56 220 ILE A CA 1
ATOM 1784 C C . ILE A 1 220 ? -8.213 10.913 -5.166 1.00 93.56 220 ILE A C 1
ATOM 1786 O O . ILE A 1 220 ? -8.466 10.532 -6.306 1.00 93.56 220 ILE A O 1
ATOM 1790 N N . TYR A 1 221 ? -7.955 10.067 -4.163 1.00 95.69 221 TYR A N 1
ATOM 1791 C CA . TYR A 1 221 ? -7.940 8.611 -4.319 1.00 95.69 221 TYR A CA 1
ATOM 1792 C C . TYR A 1 221 ? -9.260 8.081 -4.880 1.00 95.69 221 TYR A C 1
ATOM 1794 O O . TYR A 1 221 ? -9.234 7.335 -5.858 1.00 95.69 221 TYR A O 1
ATOM 1802 N N . VAL A 1 222 ? -10.402 8.509 -4.328 1.00 95.94 222 VAL A N 1
ATOM 1803 C CA . VAL A 1 222 ? -11.733 8.133 -4.838 1.00 95.94 222 VAL A CA 1
ATOM 1804 C C . VAL A 1 222 ? -11.871 8.518 -6.310 1.00 95.94 222 VAL A C 1
ATOM 1806 O O . VAL A 1 222 ? -12.140 7.665 -7.152 1.00 95.94 222 VAL A O 1
ATOM 1809 N N . THR A 1 223 ? -11.631 9.787 -6.643 1.00 95.00 223 THR A N 1
ATOM 1810 C CA . THR A 1 223 ? -11.844 10.301 -8.006 1.00 95.00 223 THR A CA 1
ATOM 1811 C C . THR A 1 223 ? -10.913 9.636 -9.023 1.00 95.00 223 THR A C 1
ATOM 1813 O O . THR A 1 223 ? -11.355 9.216 -10.091 1.00 95.00 223 THR A O 1
ATOM 1816 N N . ALA A 1 224 ? -9.628 9.500 -8.691 1.00 94.62 224 ALA A N 1
ATOM 1817 C CA . ALA A 1 224 ? -8.631 8.920 -9.582 1.00 94.62 224 ALA A CA 1
ATOM 1818 C C . ALA A 1 224 ? -8.831 7.409 -9.772 1.00 94.62 224 ALA A C 1
ATOM 1820 O O . ALA A 1 224 ? -8.680 6.912 -10.886 1.00 94.62 224 ALA A O 1
ATOM 1821 N N . THR A 1 225 ? -9.226 6.684 -8.722 1.00 95.50 225 THR A N 1
ATOM 1822 C CA . THR A 1 225 ? -9.523 5.245 -8.810 1.00 95.50 225 THR A CA 1
ATOM 1823 C C . THR A 1 225 ? -10.767 4.987 -9.657 1.00 95.50 225 THR A C 1
ATOM 1825 O O . THR A 1 225 ? -10.765 4.073 -10.478 1.00 95.50 225 THR A O 1
ATOM 1828 N N . GLN A 1 226 ? -11.800 5.823 -9.522 1.00 96.00 226 GLN A N 1
ATOM 1829 C CA . GLN A 1 226 ? -13.010 5.749 -10.345 1.00 96.00 226 GLN A CA 1
ATOM 1830 C C . GLN A 1 226 ? -12.730 6.070 -11.815 1.00 96.00 226 GLN A C 1
ATOM 1832 O O . GLN A 1 226 ? -13.148 5.329 -12.703 1.00 96.00 226 GLN A O 1
ATOM 1837 N N . ALA A 1 227 ? -11.951 7.120 -12.088 1.00 94.50 227 ALA A N 1
ATOM 1838 C CA . ALA A 1 227 ? -11.515 7.429 -13.447 1.00 94.50 227 ALA A CA 1
ATOM 1839 C C . ALA A 1 227 ? -10.733 6.255 -14.059 1.00 94.50 227 ALA A C 1
ATOM 1841 O O . ALA A 1 227 ? -11.041 5.827 -15.169 1.00 94.50 227 ALA A O 1
ATOM 1842 N N . LEU A 1 228 ? -9.792 5.672 -13.308 1.00 92.19 228 LEU A N 1
ATOM 1843 C CA . LEU A 1 228 ? -9.021 4.511 -13.750 1.00 92.19 228 LEU A CA 1
ATOM 1844 C C . LEU A 1 228 ? -9.913 3.288 -14.015 1.00 92.19 228 LEU A C 1
ATOM 1846 O O . LEU A 1 228 ? -9.731 2.610 -15.024 1.00 92.19 228 LEU A O 1
ATOM 1850 N N . HIS A 1 229 ? -10.903 3.033 -13.158 1.00 93.00 229 HIS A N 1
ATOM 1851 C CA . HIS A 1 229 ? -11.883 1.961 -13.345 1.00 93.00 229 HIS A CA 1
ATOM 1852 C C . HIS A 1 229 ? -12.695 2.127 -14.639 1.00 93.00 229 HIS A C 1
ATOM 1854 O O . HIS A 1 229 ? -12.942 1.150 -15.343 1.00 93.00 229 HIS A O 1
ATOM 1860 N N . LEU A 1 230 ? -13.032 3.368 -14.996 1.00 94.00 230 LEU A N 1
ATOM 1861 C CA . LEU A 1 230 ? -13.753 3.724 -16.221 1.00 94.00 230 LEU A CA 1
ATOM 1862 C C . LEU A 1 230 ? -12.843 3.914 -17.446 1.00 94.00 230 LEU A C 1
ATOM 1864 O O . LEU A 1 230 ? -13.324 4.304 -18.508 1.00 94.00 230 LEU A O 1
ATOM 1868 N N . SER A 1 231 ? -11.536 3.645 -17.328 1.00 90.75 231 SER A N 1
ATOM 1869 C CA . SER A 1 231 ? -10.543 3.909 -18.385 1.00 90.75 231 SER A CA 1
ATOM 1870 C C . SER A 1 231 ? -10.517 5.376 -18.851 1.00 90.75 231 SER A C 1
ATOM 1872 O O . SER A 1 231 ? -10.300 5.673 -20.026 1.00 90.75 231 SER A O 1
ATOM 1874 N N . MET A 1 232 ? -10.741 6.304 -17.921 1.00 92.44 232 MET A N 1
ATOM 1875 C CA . MET A 1 232 ? -10.711 7.750 -18.127 1.00 92.44 232 MET A CA 1
ATOM 1876 C C . MET A 1 232 ? -9.505 8.389 -17.428 1.00 92.44 232 MET A C 1
ATOM 1878 O O . MET A 1 232 ? -8.973 7.871 -16.447 1.00 92.44 232 MET A O 1
ATOM 1882 N N . GLY A 1 233 ? -9.091 9.559 -17.917 1.00 88.56 233 GLY A N 1
ATOM 1883 C CA . GLY A 1 233 ? -8.120 10.402 -17.222 1.00 88.56 233 GLY A CA 1
ATOM 1884 C C . GLY A 1 233 ? -8.740 11.113 -16.016 1.00 88.56 233 GLY A C 1
ATOM 1885 O O . GLY A 1 233 ? -9.925 11.445 -16.018 1.00 88.56 233 GLY A O 1
ATOM 1886 N N . CYS A 1 234 ? -7.924 11.393 -15.002 1.00 89.56 234 CYS A N 1
ATOM 1887 C CA . CYS A 1 234 ? -8.285 12.243 -13.870 1.00 89.56 234 CYS A CA 1
ATOM 1888 C C . CYS A 1 234 ? -7.478 13.542 -13.951 1.00 89.56 234 CYS A C 1
ATOM 1890 O O . CYS A 1 234 ? -6.268 13.494 -14.151 1.00 89.56 234 CYS A O 1
ATOM 1892 N N . ALA A 1 235 ? -8.127 14.692 -13.759 1.00 89.69 235 ALA A N 1
ATOM 1893 C CA . ALA A 1 235 ? -7.477 16.003 -13.783 1.00 89.69 235 ALA A CA 1
ATOM 1894 C C . ALA A 1 235 ? -7.633 16.718 -12.428 1.00 89.69 235 ALA A C 1
ATOM 1896 O O . ALA A 1 235 ? -8.515 17.569 -12.280 1.00 89.69 235 ALA A O 1
ATOM 1897 N N . PRO A 1 236 ? -6.810 16.390 -11.411 1.00 87.19 236 PRO A N 1
ATOM 1898 C CA . PRO A 1 236 ? -6.798 17.138 -10.161 1.00 87.19 236 PRO A CA 1
ATOM 1899 C C . PRO A 1 236 ? -6.397 18.594 -10.432 1.00 87.19 236 PRO A C 1
ATOM 1901 O O . PRO A 1 236 ? -5.315 18.863 -10.954 1.00 87.19 236 PRO A O 1
ATOM 1904 N N . ALA A 1 237 ? -7.254 19.544 -10.063 1.00 87.38 237 ALA A N 1
ATOM 1905 C CA . ALA A 1 237 ? -7.017 20.972 -10.260 1.00 87.38 237 ALA A CA 1
ATOM 1906 C C . ALA A 1 237 ? -6.762 21.683 -8.924 1.00 87.38 237 ALA A C 1
ATOM 1908 O O . ALA A 1 237 ? -7.389 21.385 -7.910 1.00 87.38 237 ALA A O 1
ATOM 1909 N N . GLY A 1 238 ? -5.830 22.636 -8.922 1.00 86.44 238 GLY A N 1
ATOM 1910 C CA . GLY A 1 238 ? -5.484 23.428 -7.741 1.00 86.44 238 GLY A CA 1
ATOM 1911 C C . GLY A 1 238 ? -4.133 24.141 -7.881 1.00 86.44 238 GLY A C 1
ATOM 1912 O O . GLY A 1 238 ? -3.367 23.813 -8.795 1.00 86.44 238 GLY A O 1
ATOM 1913 N N . PRO A 1 239 ? -3.800 25.089 -6.985 1.00 87.00 239 PRO A N 1
ATOM 1914 C CA . PRO A 1 239 ? -2.553 25.858 -7.041 1.00 87.00 239 PRO A CA 1
ATOM 1915 C C . PRO A 1 239 ? -1.289 24.988 -7.076 1.00 87.00 239 PRO A C 1
ATOM 1917 O O . PRO A 1 239 ? -1.301 23.825 -6.660 1.00 87.00 239 PRO A O 1
ATOM 1920 N N . ALA A 1 240 ? -0.179 25.528 -7.577 1.00 83.81 240 ALA A N 1
ATOM 1921 C CA . ALA A 1 240 ? 1.113 24.844 -7.526 1.00 83.81 240 ALA A CA 1
ATOM 1922 C C . ALA A 1 240 ? 1.511 24.525 -6.069 1.00 83.81 240 ALA A C 1
ATOM 1924 O O . ALA A 1 240 ? 1.195 25.285 -5.158 1.00 83.81 240 ALA A O 1
ATOM 1925 N N . GLY A 1 241 ? 2.167 23.381 -5.846 1.00 80.56 241 GLY A N 1
ATOM 1926 C CA . GLY A 1 241 ? 2.628 22.971 -4.511 1.00 80.56 241 GLY A CA 1
ATOM 1927 C C . GLY A 1 241 ? 1.549 22.430 -3.561 1.00 80.56 241 GLY A C 1
ATOM 1928 O O . GLY A 1 241 ? 1.834 22.207 -2.393 1.00 80.56 241 GLY A O 1
ATOM 1929 N N . THR A 1 242 ? 0.323 22.185 -4.036 1.00 85.06 242 THR A N 1
ATOM 1930 C CA . THR A 1 242 ? -0.789 21.656 -3.212 1.00 85.06 242 THR A CA 1
ATOM 1931 C C . THR A 1 242 ? -0.884 20.124 -3.173 1.00 85.06 242 THR A C 1
ATOM 1933 O O . THR A 1 242 ? -1.916 19.580 -2.797 1.00 85.06 242 THR A O 1
ATOM 1936 N N . GLY A 1 243 ? 0.173 19.407 -3.571 1.00 86.38 243 GLY A N 1
ATOM 1937 C CA . GLY A 1 243 ? 0.238 17.947 -3.431 1.00 86.38 243 GLY A CA 1
ATOM 1938 C C . GLY A 1 243 ? -0.510 17.137 -4.498 1.00 86.38 243 GLY A C 1
ATOM 1939 O O . GLY A 1 243 ? -0.802 15.966 -4.268 1.00 86.38 243 GLY A O 1
ATOM 1940 N N . LYS A 1 244 ? -0.874 17.729 -5.645 1.00 89.44 244 LYS A N 1
ATOM 1941 C CA . LYS A 1 244 ? -1.667 17.061 -6.705 1.00 89.44 244 LYS A CA 1
ATOM 1942 C C . LYS A 1 244 ? -0.924 15.882 -7.340 1.00 89.44 244 LYS A C 1
ATOM 1944 O O . LYS A 1 244 ? -1.442 14.766 -7.415 1.00 89.44 244 LYS A O 1
ATOM 1949 N N . THR A 1 245 ? 0.305 16.140 -7.779 1.00 90.56 245 THR A N 1
ATOM 1950 C CA . THR A 1 245 ? 1.179 15.141 -8.401 1.00 90.56 245 THR A CA 1
ATOM 1951 C C . THR A 1 245 ? 1.595 14.095 -7.373 1.00 90.56 245 THR A C 1
ATOM 1953 O O . THR A 1 245 ? 1.586 12.903 -7.660 1.00 90.56 245 THR A O 1
ATOM 1956 N N . GLU A 1 246 ? 1.884 14.527 -6.149 1.00 91.75 246 GLU A N 1
ATOM 1957 C CA . GLU A 1 246 ? 2.273 13.676 -5.030 1.00 91.75 246 GLU A CA 1
ATOM 1958 C C . GLU A 1 246 ? 1.139 12.738 -4.612 1.00 91.75 246 GLU A C 1
ATOM 1960 O O . GLU A 1 246 ? 1.389 11.552 -4.428 1.00 91.75 246 GLU A O 1
ATOM 1965 N N . SER A 1 247 ? -0.104 13.227 -4.546 1.00 92.69 247 SER A N 1
ATOM 1966 C CA . SER A 1 247 ? -1.282 12.399 -4.246 1.00 92.69 247 SER A CA 1
ATOM 1967 C C . SER A 1 247 ? -1.512 11.341 -5.326 1.00 92.69 247 SER A C 1
ATOM 1969 O O . SER A 1 247 ? -1.784 10.185 -5.013 1.00 92.69 247 SER A O 1
ATOM 1971 N N . THR A 1 248 ? -1.342 11.705 -6.601 1.00 92.31 248 THR A N 1
ATOM 1972 C CA . THR A 1 248 ? -1.491 10.754 -7.717 1.00 92.31 248 THR A CA 1
ATOM 1973 C C . THR A 1 248 ? -0.368 9.714 -7.724 1.00 92.31 248 THR A C 1
ATOM 1975 O O . THR A 1 248 ? -0.609 8.526 -7.938 1.00 92.31 248 THR A O 1
ATOM 1978 N N . LYS A 1 249 ? 0.867 10.136 -7.432 1.00 92.25 249 LYS A N 1
ATOM 1979 C CA . LYS A 1 249 ? 2.014 9.238 -7.273 1.00 92.25 249 LYS A CA 1
ATOM 1980 C C . LYS A 1 249 ? 1.831 8.285 -6.096 1.00 92.25 249 LYS A C 1
ATOM 1982 O O . LYS A 1 249 ? 2.164 7.111 -6.216 1.00 92.25 249 LYS A O 1
ATOM 1987 N N . ASP A 1 250 ? 1.307 8.766 -4.976 1.00 93.88 250 ASP A N 1
ATOM 1988 C CA . ASP A 1 250 ? 1.072 7.935 -3.800 1.00 93.88 250 ASP A CA 1
ATOM 1989 C C . ASP A 1 250 ? -0.044 6.904 -4.038 1.00 93.88 250 ASP A C 1
ATOM 1991 O O . ASP A 1 250 ? 0.143 5.741 -3.684 1.00 93.88 250 ASP A O 1
ATOM 1995 N N . LEU A 1 251 ? -1.120 7.268 -4.755 1.00 94.81 251 LEU A N 1
ATOM 1996 C CA . LEU A 1 251 ? -2.135 6.305 -5.203 1.00 94.81 251 LEU A CA 1
ATOM 1997 C C . LEU A 1 251 ? -1.527 5.235 -6.118 1.00 94.81 251 LEU A C 1
ATOM 1999 O O . LEU A 1 251 ? -1.744 4.044 -5.908 1.00 94.81 251 LEU A O 1
ATOM 2003 N N . ALA A 1 252 ? -0.734 5.634 -7.115 1.00 94.31 252 ALA A N 1
ATOM 2004 C CA . ALA A 1 252 ? -0.057 4.684 -7.997 1.00 94.31 252 ALA A CA 1
ATOM 2005 C C . ALA A 1 252 ? 0.869 3.742 -7.210 1.00 94.31 252 ALA A C 1
ATOM 2007 O O . ALA A 1 252 ? 0.859 2.530 -7.434 1.00 94.31 252 ALA A O 1
ATOM 2008 N N . ASN A 1 253 ? 1.586 4.277 -6.214 1.00 93.44 253 ASN A N 1
ATOM 2009 C CA . ASN A 1 253 ? 2.397 3.474 -5.309 1.00 93.44 253 ASN A CA 1
ATOM 2010 C C . ASN A 1 253 ? 1.552 2.505 -4.473 1.00 93.44 253 ASN A C 1
ATOM 2012 O O . ASN A 1 253 ? 1.974 1.378 -4.222 1.00 93.44 253 ASN A O 1
ATOM 2016 N N . ALA A 1 254 ? 0.371 2.932 -4.020 1.00 94.25 254 ALA A N 1
ATOM 2017 C CA . ALA A 1 254 ? -0.565 2.074 -3.309 1.00 94.25 254 ALA A CA 1
ATOM 2018 C C . ALA A 1 254 ? -1.094 0.950 -4.213 1.00 94.25 254 ALA A C 1
ATOM 2020 O O . ALA A 1 254 ? -1.213 -0.169 -3.747 1.00 94.25 254 ALA A O 1
ATOM 2021 N N . LEU A 1 255 ? -1.306 1.190 -5.510 1.00 95.88 255 LEU A N 1
ATOM 2022 C CA . LEU A 1 255 ? -1.698 0.167 -6.494 1.00 95.88 255 LEU A CA 1
ATOM 2023 C C . LEU A 1 255 ? -0.527 -0.704 -7.001 1.00 95.88 255 LEU A C 1
ATOM 2025 O O . LEU A 1 255 ? -0.742 -1.586 -7.838 1.00 95.88 255 LEU A O 1
ATOM 2029 N N . ALA A 1 256 ? 0.701 -0.443 -6.538 1.00 95.44 256 ALA A N 1
ATOM 2030 C CA . ALA A 1 256 ? 1.945 -1.005 -7.071 1.00 95.44 256 ALA A CA 1
ATOM 2031 C C . ALA A 1 256 ? 2.102 -0.856 -8.586 1.00 95.44 256 ALA A C 1
ATOM 2033 O O . ALA A 1 256 ? 2.519 -1.791 -9.266 1.00 95.44 256 ALA A O 1
ATOM 2034 N N . ARG A 1 257 ? 1.758 0.324 -9.107 1.00 93.38 257 ARG A N 1
ATOM 2035 C CA . ARG A 1 257 ? 1.946 0.706 -10.510 1.00 93.38 257 ARG A CA 1
ATOM 2036 C C . ARG A 1 257 ? 2.988 1.810 -10.623 1.00 93.38 257 ARG A C 1
ATOM 2038 O O . ARG A 1 257 ? 2.978 2.764 -9.845 1.00 93.38 257 ARG A O 1
ATOM 2045 N N . ALA A 1 258 ? 3.846 1.718 -11.630 1.00 89.00 258 ALA A N 1
ATOM 2046 C CA . ALA A 1 258 ? 4.783 2.764 -11.986 1.00 89.00 258 ALA A CA 1
ATOM 2047 C C . ALA A 1 258 ? 4.026 4.029 -12.395 1.00 89.00 258 ALA A C 1
ATOM 2049 O O . ALA A 1 258 ? 3.092 4.007 -13.205 1.00 89.00 258 ALA A O 1
ATOM 2050 N N . CYS A 1 259 ? 4.473 5.139 -11.814 1.00 90.62 259 CYS A N 1
ATOM 2051 C CA . CYS A 1 259 ? 3.957 6.473 -12.055 1.00 90.62 259 CYS A CA 1
ATOM 2052 C C . CYS A 1 259 ? 5.040 7.320 -12.725 1.00 90.62 259 CYS A C 1
ATOM 2054 O O . CYS A 1 259 ? 6.062 7.635 -12.106 1.00 90.62 259 CYS A O 1
ATOM 2056 N N . TYR A 1 260 ? 4.818 7.678 -13.987 1.00 90.00 260 TYR A N 1
ATOM 2057 C CA . TYR A 1 260 ? 5.721 8.509 -14.774 1.00 90.00 260 TYR A CA 1
ATOM 2058 C C . TYR A 1 260 ? 5.236 9.953 -14.747 1.00 90.00 260 TYR A C 1
ATOM 2060 O O . TYR A 1 260 ? 4.279 10.308 -15.423 1.00 90.00 260 TYR A O 1
ATOM 2068 N N . VAL A 1 261 ? 5.903 10.793 -13.956 1.00 89.25 261 VAL A N 1
ATOM 2069 C CA . VAL A 1 261 ? 5.601 12.228 -13.893 1.00 89.25 261 VAL A CA 1
ATOM 2070 C C . VAL A 1 261 ? 6.235 12.919 -15.092 1.00 89.25 261 VAL A C 1
ATOM 2072 O O . VAL A 1 261 ? 7.461 12.937 -15.222 1.00 89.25 261 VAL A O 1
ATOM 2075 N N . ILE A 1 262 ? 5.403 13.498 -15.953 1.00 87.62 262 ILE A N 1
ATOM 2076 C CA . ILE A 1 262 ? 5.841 14.155 -17.182 1.00 87.62 262 ILE A CA 1
ATOM 2077 C C . ILE A 1 262 ? 5.638 15.654 -17.017 1.00 87.62 262 ILE A C 1
ATOM 2079 O O . ILE A 1 262 ? 4.519 16.134 -16.871 1.00 87.62 262 ILE A O 1
ATOM 2083 N N . ASN A 1 263 ? 6.735 16.406 -17.026 1.00 85.25 263 ASN A N 1
ATOM 2084 C CA . ASN A 1 263 ? 6.651 17.857 -16.959 1.00 85.25 263 ASN A CA 1
ATOM 2085 C C . ASN A 1 263 ? 6.289 18.428 -18.335 1.00 85.25 263 ASN A C 1
ATOM 2087 O O . ASN A 1 263 ? 6.921 18.081 -19.332 1.00 85.25 263 ASN A O 1
ATOM 2091 N N . ALA A 1 264 ? 5.315 19.333 -18.376 1.00 81.19 264 ALA A N 1
ATOM 2092 C CA . ALA A 1 264 ? 4.948 20.060 -19.583 1.00 81.19 264 ALA A CA 1
ATOM 2093 C C . ALA A 1 264 ? 6.016 21.123 -19.892 1.00 81.19 264 ALA A C 1
ATOM 2095 O O . ALA A 1 264 ? 5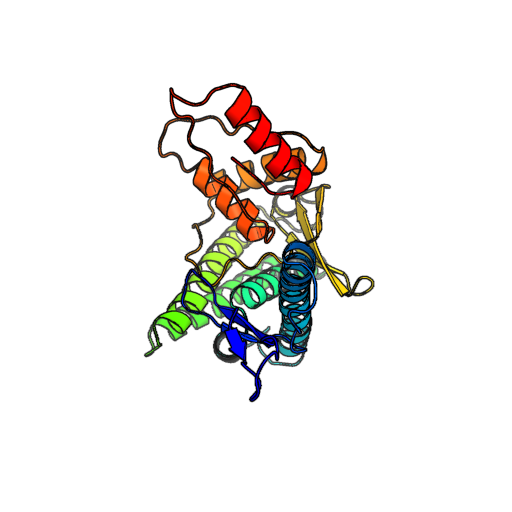.946 22.258 -19.422 1.00 81.19 264 ALA A O 1
ATOM 2096 N N . ALA A 1 265 ? 7.037 20.730 -20.652 1.00 85.12 265 ALA A N 1
ATOM 2097 C CA . ALA A 1 265 ? 8.063 21.641 -21.141 1.00 85.12 265 ALA A CA 1
ATOM 2098 C C . ALA A 1 265 ? 7.563 22.391 -22.396 1.00 85.12 265 ALA A C 1
ATOM 2100 O O . ALA A 1 265 ? 6.894 21.770 -23.227 1.00 85.12 265 ALA A O 1
ATOM 2101 N N . PRO A 1 266 ? 7.883 23.689 -22.576 1.00 83.75 266 PRO A N 1
ATOM 2102 C CA . PRO A 1 266 ? 7.507 24.453 -23.773 1.00 83.75 266 PRO A CA 1
ATOM 2103 C C . PRO A 1 266 ? 7.976 23.827 -25.094 1.00 83.75 266 PRO A C 1
ATOM 2105 O O . PRO A 1 266 ? 7.377 24.062 -26.138 1.00 83.75 266 PRO A O 1
ATOM 2108 N N . GLU A 1 267 ? 9.038 23.026 -25.051 1.00 86.69 267 GLU A N 1
ATOM 2109 C CA . GLU A 1 267 ? 9.639 22.347 -26.199 1.00 86.69 267 GLU A CA 1
ATOM 2110 C C . GLU A 1 267 ? 8.922 21.037 -26.572 1.00 86.69 267 GLU A C 1
ATOM 2112 O O . GLU A 1 267 ? 9.305 20.376 -27.538 1.00 86.69 267 GLU A O 1
ATOM 2117 N N . MET A 1 268 ? 7.901 20.630 -25.810 1.00 89.00 268 MET A N 1
ATOM 2118 C CA . MET A 1 268 ? 7.182 19.382 -26.042 1.00 89.00 268 MET A CA 1
ATOM 2119 C C . MET A 1 268 ? 6.235 19.509 -27.240 1.00 89.00 268 MET A C 1
ATOM 2121 O O . MET A 1 268 ? 5.199 20.169 -27.176 1.00 89.00 268 MET A O 1
ATOM 2125 N N . ASP A 1 269 ? 6.585 18.842 -28.338 1.00 92.06 269 ASP A N 1
ATOM 2126 C CA . ASP A 1 269 ? 5.774 18.802 -29.550 1.00 92.06 269 ASP A CA 1
ATOM 2127 C C . ASP A 1 269 ? 4.768 17.633 -29.560 1.00 92.06 269 ASP A C 1
ATOM 2129 O O . ASP A 1 269 ? 4.779 16.725 -28.720 1.00 92.06 269 ASP A O 1
ATOM 2133 N N . TYR A 1 270 ? 3.867 17.644 -30.546 1.00 90.62 270 TYR A N 1
ATOM 2134 C CA . TYR A 1 270 ? 2.838 16.610 -30.686 1.00 90.62 270 TYR A CA 1
ATOM 2135 C C . TYR A 1 270 ? 3.422 15.214 -30.970 1.00 90.62 270 TYR A C 1
ATOM 2137 O O . TYR A 1 270 ? 2.780 14.211 -30.659 1.00 90.62 270 TYR A O 1
ATOM 2145 N N . LEU A 1 271 ? 4.631 15.127 -31.542 1.00 92.75 271 LEU A N 1
ATOM 2146 C CA . LEU A 1 271 ? 5.323 13.859 -31.789 1.00 92.75 271 LEU A CA 1
ATOM 2147 C C . LEU A 1 271 ? 5.844 13.259 -30.484 1.00 92.75 271 LEU A C 1
ATOM 2149 O O . LEU A 1 271 ? 5.671 12.064 -30.240 1.00 92.75 271 LEU A O 1
ATOM 2153 N N . THR A 1 272 ? 6.422 14.095 -29.625 1.00 90.50 272 THR A N 1
ATOM 2154 C CA . THR A 1 272 ? 6.879 13.720 -28.286 1.00 90.50 272 THR A CA 1
ATOM 2155 C C . THR A 1 272 ? 5.703 13.249 -27.441 1.00 90.50 272 THR A C 1
ATOM 2157 O O . THR A 1 272 ? 5.750 12.145 -26.896 1.00 90.50 272 THR A O 1
ATOM 2160 N N . LEU A 1 273 ? 4.606 14.015 -27.419 1.00 90.69 273 LEU A N 1
ATOM 2161 C CA . LEU A 1 273 ? 3.357 13.603 -26.769 1.00 90.69 273 LEU A CA 1
ATOM 2162 C C . LEU A 1 273 ? 2.825 12.288 -27.349 1.00 90.69 273 LEU A C 1
ATOM 2164 O O . LEU A 1 273 ? 2.470 11.380 -26.601 1.00 90.69 273 LEU A O 1
ATOM 2168 N N . GLY A 1 274 ? 2.823 12.142 -28.675 1.00 92.19 274 GLY A N 1
ATOM 2169 C CA . GLY A 1 274 ? 2.397 10.914 -29.341 1.00 92.19 274 GLY A CA 1
ATOM 2170 C C . GLY A 1 274 ? 3.217 9.692 -28.920 1.00 92.19 274 GLY A C 1
ATOM 2171 O O . GLY A 1 274 ? 2.656 8.618 -28.717 1.00 92.19 274 GLY A O 1
ATOM 2172 N N . ASN A 1 275 ? 4.531 9.838 -28.746 1.00 92.38 275 ASN A N 1
ATOM 2173 C CA . ASN A 1 275 ? 5.402 8.756 -28.279 1.00 92.38 275 ASN A CA 1
ATOM 2174 C C . ASN A 1 275 ? 5.174 8.423 -26.801 1.00 92.38 275 ASN A C 1
ATOM 2176 O O . ASN A 1 275 ? 5.128 7.245 -26.448 1.00 92.38 275 ASN A O 1
ATOM 2180 N N . ILE A 1 276 ? 4.963 9.439 -25.964 1.00 91.31 276 ILE A N 1
ATOM 2181 C CA . ILE A 1 276 ? 4.587 9.270 -24.557 1.00 91.31 276 ILE A CA 1
ATOM 2182 C C . ILE A 1 276 ? 3.281 8.478 -24.446 1.00 91.31 276 ILE A C 1
ATOM 2184 O O . ILE A 1 276 ? 3.243 7.457 -23.762 1.00 91.31 276 ILE A O 1
ATOM 2188 N N . PHE A 1 277 ? 2.228 8.891 -25.158 1.00 90.44 277 PHE A N 1
ATOM 2189 C CA . PHE A 1 277 ? 0.930 8.219 -25.096 1.00 90.44 277 PHE A CA 1
ATOM 2190 C C . PHE A 1 277 ? 0.981 6.790 -25.635 1.00 90.44 277 PHE A C 1
ATOM 2192 O O . PHE A 1 277 ? 0.371 5.904 -25.042 1.00 90.44 277 PHE A O 1
ATOM 2199 N N . LYS A 1 278 ? 1.745 6.535 -26.707 1.00 92.50 278 LYS A N 1
ATOM 2200 C CA . LYS A 1 278 ? 1.997 5.165 -27.186 1.00 92.50 278 LYS A CA 1
ATOM 2201 C C . LYS A 1 278 ? 2.649 4.310 -26.103 1.00 92.50 278 LYS A C 1
ATOM 2203 O O . LYS A 1 278 ? 2.216 3.183 -25.895 1.00 92.50 278 LYS A O 1
ATOM 2208 N N . GLY A 1 279 ? 3.658 4.850 -25.417 1.00 90.75 279 GLY A N 1
ATOM 2209 C CA . GLY A 1 279 ? 4.330 4.173 -24.311 1.00 90.75 279 GLY A CA 1
ATOM 2210 C C . GLY A 1 279 ? 3.367 3.847 -23.172 1.00 90.75 279 GLY A C 1
ATOM 2211 O O . GLY A 1 279 ? 3.235 2.682 -22.819 1.00 90.75 279 GLY A O 1
ATOM 2212 N N . LEU A 1 280 ? 2.642 4.851 -22.666 1.00 89.62 280 LEU A N 1
ATOM 2213 C CA . LEU A 1 280 ? 1.689 4.697 -21.559 1.00 89.62 280 LEU A CA 1
ATOM 2214 C C . LEU A 1 280 ? 0.579 3.689 -21.879 1.00 89.62 280 LEU A C 1
ATOM 2216 O O . LEU A 1 280 ? 0.270 2.831 -21.053 1.00 89.62 280 LEU A O 1
ATOM 2220 N N . ALA A 1 281 ? 0.005 3.763 -23.083 1.00 87.75 281 ALA A N 1
ATOM 2221 C CA . ALA A 1 281 ? -1.042 2.842 -23.513 1.00 87.75 281 ALA A CA 1
ATOM 2222 C C . ALA A 1 281 ? -0.520 1.407 -23.679 1.00 87.75 281 ALA A C 1
ATOM 2224 O O . ALA A 1 281 ? -1.213 0.462 -23.313 1.00 87.75 281 ALA A O 1
ATOM 2225 N N . ALA A 1 282 ? 0.699 1.235 -24.203 1.00 87.12 282 ALA A N 1
ATOM 2226 C CA . ALA A 1 282 ? 1.298 -0.082 -24.396 1.00 87.12 282 ALA A CA 1
ATOM 2227 C C . ALA A 1 282 ? 1.761 -0.730 -23.080 1.00 87.12 282 ALA A C 1
ATOM 2229 O O . ALA A 1 282 ? 1.691 -1.949 -22.951 1.00 87.12 282 ALA A O 1
ATOM 2230 N N . SER A 1 283 ? 2.231 0.060 -22.108 1.00 85.44 283 SER A N 1
ATOM 2231 C CA . SER A 1 283 ? 2.738 -0.449 -20.827 1.00 85.44 283 SER A CA 1
ATOM 2232 C C . SER A 1 283 ? 1.673 -0.551 -19.731 1.00 85.44 283 SER A C 1
ATOM 2234 O O . SER A 1 283 ? 1.895 -1.235 -18.733 1.00 85.44 283 SER A O 1
ATOM 2236 N N . GLY A 1 284 ? 0.533 0.135 -19.877 1.00 82.56 284 GLY A N 1
ATOM 2237 C CA . GLY A 1 284 ? -0.503 0.217 -18.840 1.00 82.56 284 GLY A CA 1
ATOM 2238 C C . GLY A 1 284 ? -0.081 1.031 -17.608 1.00 82.56 284 GLY A C 1
ATOM 2239 O O . GLY A 1 284 ? -0.629 0.838 -16.516 1.00 82.56 284 GLY A O 1
ATOM 2240 N N . SER A 1 285 ? 0.914 1.907 -17.772 1.00 83.38 285 SER A N 1
ATOM 2241 C CA . SER A 1 285 ? 1.470 2.740 -16.702 1.00 83.38 285 SER A CA 1
ATOM 2242 C C . SER A 1 285 ? 0.623 3.984 -16.435 1.00 83.38 285 SER A C 1
ATOM 2244 O O . SER A 1 285 ? -0.133 4.437 -17.293 1.00 83.38 285 SER A O 1
ATOM 2246 N N . LEU A 1 286 ? 0.772 4.562 -15.241 1.00 79.12 286 LEU A N 1
ATOM 2247 C CA . LEU A 1 286 ? 0.075 5.789 -14.858 1.00 79.12 286 LEU A CA 1
ATOM 2248 C C . LEU A 1 286 ? 0.978 7.008 -15.079 1.00 79.12 286 LEU A C 1
ATOM 2250 O O . LEU A 1 286 ? 2.179 6.952 -14.813 1.00 79.12 286 LEU A O 1
ATOM 2254 N N . ALA A 1 287 ? 0.395 8.115 -15.533 1.00 80.06 287 ALA A N 1
ATOM 2255 C CA . ALA A 1 287 ? 1.060 9.411 -15.626 1.00 80.06 287 ALA A CA 1
ATOM 2256 C C . ALA A 1 287 ? 0.100 10.516 -15.143 1.00 80.06 287 ALA A C 1
ATOM 2258 O O . ALA A 1 287 ? -1.018 10.580 -15.662 1.00 80.06 287 ALA A O 1
ATOM 2259 N N . PRO A 1 288 ? 0.484 11.317 -14.129 1.00 67.38 288 PRO A N 1
ATOM 2260 C CA . PRO A 1 288 ? -0.266 12.484 -13.670 1.00 67.38 288 PRO A CA 1
ATOM 2261 C C . PRO A 1 288 ? -0.059 13.714 -14.555 1.00 67.38 288 PRO A C 1
ATOM 2263 O O . PRO A 1 288 ? 1.000 13.798 -15.220 1.00 67.38 288 PRO A O 1
#

Organism: Polarella glacialis (NCBI:txid89957)

Radius of gyration: 20.51 Å; chains: 1; bounding box: 56×46×53 Å

InterPro domains:
  IPR026983 Dynein heavy chain [PTHR45703] (9-285)
  IPR027417 P-loop containing nucleoside triphosphate hydrolase [G3DSA:3.40.50.300] (215-287)
  IPR027417 P-loop containing nucleoside triphosphate hydrolase [SSF52540] (237-278)
  IPR035699 Dynein heavy chain, hydrolytic ATP-binding dynein motor region [PF12774] (200-285)